Protein 4LHL (pdb70)

B-factor: mean 15.85, std 9.3, range [2.48, 113.32]

Radius of gyration: 18.86 Å; Cα contacts (8 Å, |Δi|>4): 663; chains: 1; bounding box: 42×45×55 Å

Structure (mmCIF, N/CA/C/O backbone):
data_4LHL
#
_entry.id   4LHL
#
_cell.length_a   45.800
_cell.length_b   61.770
_cell.length_c   106.730
_cell.angle_alpha   90.00
_cell.angle_beta   90.00
_cell.angle_gamma   90.00
#
_symmetry.space_group_name_H-M   'P 21 21 21'
#
loop_
_entity.id
_entity.type
_entity.pdbx_description
1 polymer 'Flocculation protein FLO1'
2 non-polymer 'SODIUM ION'
3 water water
#
loop_
_atom_site.group_PDB
_atom_site.id
_atom_site.type_symbol
_atom_site.label_atom_id
_atom_site.label_alt_id
_atom_site.label_comp_id
_atom_site.label_asym_id
_atom_site.label_entity_id
_atom_site.label_seq_id
_atom_site.pdbx_PDB_ins_code
_atom_site.Cartn_x
_atom_site.Cartn_y
_atom_site.Cartn_z
_atom_site.occupancy
_atom_site.B_iso_or_equiv
_atom_site.auth_seq_id
_atom_site.auth_comp_id
_atom_site.auth_asym_id
_atom_site.auth_atom_id
_atom_site.pdbx_PDB_model_num
ATOM 1 N N . ALA A 1 3 ? 12.058 14.085 35.087 1.00 25.83 25 ALA A N 1
ATOM 2 C CA . ALA A 1 3 ? 12.093 15.526 35.566 1.00 18.51 25 ALA A CA 1
ATOM 3 C C . ALA A 1 3 ? 12.819 16.405 34.573 1.00 18.80 25 ALA A C 1
ATOM 4 O O . ALA A 1 3 ? 13.793 15.981 33.914 1.00 18.71 25 ALA A O 1
ATOM 6 N N . THR A 1 4 ? 12.361 17.641 34.492 1.00 12.73 26 THR A N 1
ATOM 7 C CA . THR A 1 4 ? 13.093 18.642 33.713 1.00 10.21 26 THR A CA 1
ATOM 8 C C . THR A 1 4 ? 14.292 19.137 34.528 1.00 10.04 26 THR A C 1
ATOM 9 O O . THR A 1 4 ? 14.132 19.506 35.675 1.00 10.85 26 THR A O 1
ATOM 13 N N . GLU A 1 5 ? 15.460 19.186 33.888 1.00 10.18 27 GLU A N 1
ATOM 14 C CA . GLU A 1 5 ? 16.675 19.672 34.532 1.00 9.97 27 GLU A CA 1
ATOM 15 C C . GLU A 1 5 ? 16.576 21.185 34.736 1.00 9.20 27 GLU A C 1
ATOM 16 O O . GLU A 1 5 ? 16.318 21.929 33.786 1.00 9.44 27 GLU A O 1
ATOM 22 N N . ALA A 1 6 ? 16.950 21.657 35.895 1.00 7.94 28 ALA A N 1
ATOM 23 C CA . ALA A 1 6 ? 17.070 23.050 36.239 1.00 7.99 28 ALA A CA 1
ATOM 24 C C . ALA A 1 6 ? 18.478 23.357 36.812 1.00 9.11 28 ALA A C 1
ATOM 25 O O . ALA A 1 6 ? 19.355 22.501 36.799 1.00 10.56 28 ALA A O 1
ATOM 27 N N . CYS A 1 7 ? 18.642 24.597 37.205 1.00 10.94 29 CYS A N 1
ATOM 28 C CA . CYS A 1 7 ? 19.944 25.102 37.610 1.00 11.49 29 CYS A CA 1
ATOM 29 C C . CYS A 1 7 ? 19.848 26.091 38.755 1.00 10.46 29 CYS A C 1
ATOM 30 O O . CYS A 1 7 ? 18.797 26.670 39.025 1.00 10.32 29 CYS A O 1
ATOM 33 N N . LEU A 1 8 ? 20.991 26.292 39.425 1.00 10.24 30 LEU A N 1
ATOM 34 C CA . LEU A 1 8 ? 21.144 27.308 40.490 1.00 10.76 30 LEU A CA 1
ATOM 35 C C . LEU A 1 8 ? 22.406 28.108 40.219 1.00 11.66 30 LEU A C 1
ATOM 36 O O . LEU A 1 8 ? 23.417 27.954 40.924 1.00 12.83 30 LEU A O 1
ATOM 41 N N . PRO A 1 9 ? 22.357 29.077 39.292 1.00 11.87 31 PRO A N 1
ATOM 42 C CA . PRO A 1 9 ? 23.544 29.887 38.963 1.00 11.11 31 PRO A CA 1
ATOM 43 C C . PRO A 1 9 ? 23.820 30.820 40.128 1.00 13.00 31 PRO A C 1
ATOM 44 O O . PRO A 1 9 ? 22.871 31.404 40.707 1.00 15.12 31 PRO A O 1
ATOM 48 N N . ALA A 1 10 ? 25.096 30.901 40.501 1.00 12.30 32 ALA A N 1
ATOM 49 C CA . ALA A 1 10 ? 25.549 31.639 41.657 1.00 14.79 32 ALA A CA 1
ATOM 50 C C . ALA A 1 10 ? 25.978 33.044 41.348 1.00 15.26 32 ALA A C 1
ATOM 51 O O . ALA A 1 10 ? 26.267 33.789 42.281 1.00 19.22 32 ALA A O 1
ATOM 53 N N . GLY A 1 11 ? 26.005 33.410 40.066 1.00 15.23 33 GLY A N 1
ATOM 54 C CA . GLY A 1 11 ? 26.578 34.690 39.636 1.00 17.56 33 GLY A CA 1
ATOM 55 C C . GLY A 1 11 ? 25.472 35.767 39.666 1.00 16.00 33 GLY A C 1
ATOM 56 O O . GLY A 1 11 ? 24.400 35.582 40.244 1.00 18.20 33 GLY A O 1
ATOM 57 N N . GLN A 1 12 ? 25.792 36.983 39.170 1.00 19.61 34 GLN A N 1
ATOM 58 C CA . GLN A 1 12 ? 24.843 38.134 39.205 1.00 21.26 34 GLN A CA 1
ATOM 59 C C . GLN A 1 12 ? 23.728 37.919 38.223 1.00 17.28 34 GLN A C 1
ATOM 60 O O . GLN A 1 12 ? 23.962 37.700 37.022 1.00 20.68 34 GLN A O 1
ATOM 66 N N . ARG A 1 13 ? 22.511 37.953 38.750 1.00 15.75 35 ARG A N 1
ATOM 67 C CA . ARG A 1 13 ? 21.279 37.777 37.972 1.00 15.42 35 ARG A CA 1
ATOM 68 C C . ARG A 1 13 ? 20.980 39.136 37.272 1.00 16.97 35 ARG A C 1
ATOM 69 O O . ARG A 1 13 ? 21.198 40.172 37.836 1.00 19.52 35 ARG A O 1
ATOM 77 N N . LYS A 1 14 ? 20.536 39.060 36.010 1.00 16.02 36 LYS A N 1
ATOM 78 C CA . LYS A 1 14 ? 20.095 40.171 35.218 1.00 14.73 36 LYS A CA 1
ATOM 79 C C . LYS A 1 14 ? 18.626 39.896 34.797 1.00 12.43 36 LYS A C 1
ATOM 80 O O . LYS A 1 14 ? 18.313 38.806 34.389 1.00 16.00 36 LYS A O 1
ATOM 86 N N . SER A 1 15 ? 17.796 40.938 34.796 1.00 13.15 37 SER A N 1
ATOM 87 C CA . SER A 1 15 ? 16.443 40.806 34.405 1.00 13.11 37 SER A CA 1
ATOM 88 C C . SER A 1 15 ? 16.359 40.642 32.857 1.00 11.86 37 SER A C 1
ATOM 89 O O . SER A 1 15 ? 16.992 41.402 32.114 1.00 15.91 37 SER A O 1
ATOM 92 N N . GLY A 1 16 ? 15.528 39.717 32.373 1.00 11.38 38 GLY A N 1
ATOM 93 C CA . GLY A 1 16 ? 15.258 39.628 30.973 1.00 10.33 38 GLY A CA 1
ATOM 94 C C . GLY A 1 16 ? 16.089 38.528 30.247 1.00 11.64 38 GLY A C 1
ATOM 95 O O . GLY A 1 16 ? 17.022 37.949 30.798 1.00 12.10 38 GLY A O 1
ATOM 96 N N . MET A 1 17 ? 15.764 38.339 28.961 1.00 10.20 39 MET A N 1
ATOM 97 C CA . MET A 1 17 ? 16.305 37.386 28.060 1.00 9.54 39 MET A CA 1
ATOM 98 C C . MET A 1 17 ? 17.302 38.092 27.130 1.00 9.86 39 MET A C 1
ATOM 99 O O . MET A 1 17 ? 17.177 39.260 26.765 1.00 11.27 39 MET A O 1
ATOM 104 N N . ASN A 1 18 ? 18.270 37.301 26.683 1.00 9.04 40 ASN A N 1
ATOM 105 C CA . ASN A 1 18 ? 19.121 37.679 25.584 1.00 10.01 40 ASN A CA 1
ATOM 106 C C . ASN A 1 18 ? 18.481 37.256 24.271 1.00 8.53 40 ASN A C 1
ATOM 107 O O . ASN A 1 18 ? 17.946 36.197 24.143 1.00 8.49 40 ASN A O 1
ATOM 112 N N . ILE A 1 19 ? 18.578 38.159 23.274 1.00 9.10 41 ILE A N 1
ATOM 113 C CA . ILE A 1 19 ? 18.120 37.949 21.895 1.00 8.70 41 ILE A CA 1
ATOM 114 C C . ILE A 1 19 ? 19.299 37.964 20.942 1.00 8.50 41 ILE A C 1
ATOM 115 O O . ILE A 1 19 ? 19.924 38.997 20.794 1.00 12.38 41 ILE A O 1
ATOM 120 N N . ASN A 1 20 ? 19.568 36.853 20.272 1.00 8.63 42 ASN A N 1
ATOM 121 C CA . ASN A 1 20 ? 20.588 36.811 19.186 1.00 10.35 42 ASN A CA 1
ATOM 122 C C . ASN A 1 20 ? 19.800 36.729 17.895 1.00 8.42 42 ASN A C 1
ATOM 123 O O . ASN A 1 20 ? 18.800 36.008 17.797 1.00 10.99 42 ASN A O 1
ATOM 128 N N . PHE A 1 21 ? 20.280 37.486 16.912 1.00 9.32 43 PHE A N 1
ATOM 129 C CA . PHE A 1 21 ? 19.641 37.544 15.578 1.00 9.12 43 PHE A CA 1
ATOM 130 C C . PHE A 1 21 ? 20.563 36.951 14.536 1.00 8.59 43 PHE A C 1
ATOM 131 O O . PHE A 1 21 ? 21.808 37.227 14.558 1.00 10.80 43 PHE A O 1
ATOM 139 N N . TYR A 1 22 ? 20.008 36.170 13.609 1.00 8.47 44 TYR A N 1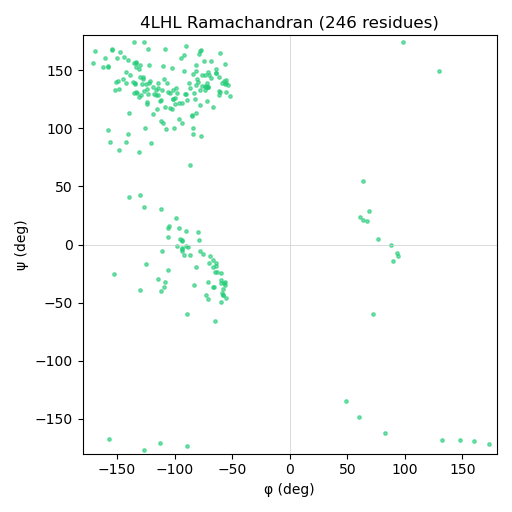
ATOM 140 C CA . TYR A 1 22 ? 20.779 35.512 12.568 1.00 9.33 44 TYR A CA 1
ATOM 141 C C . TYR A 1 22 ? 20.088 35.695 11.203 1.00 8.36 44 TYR A C 1
ATOM 142 O O . TYR A 1 22 ? 18.860 35.843 11.089 1.00 9.92 44 TYR A O 1
ATOM 151 N N . GLN A 1 23 ? 20.896 35.665 10.160 1.00 9.68 45 GLN A N 1
ATOM 152 C CA . GLN A 1 23 ? 20.434 35.802 8.796 1.00 9.22 45 GLN A CA 1
ATOM 153 C C . GLN A 1 23 ? 19.435 34.726 8.420 1.00 8.90 45 GLN A C 1
ATOM 154 O O . GLN A 1 23 ? 19.592 33.547 8.791 1.00 11.69 45 GLN A O 1
ATOM 160 N N . TYR A 1 24 ? 18.383 35.152 7.687 1.00 9.82 46 TYR A N 1
ATOM 161 C CA . TYR A 1 24 ? 17.421 34.259 7.113 1.00 10.55 46 TYR A CA 1
ATOM 162 C C . TYR A 1 24 ? 16.936 34.908 5.800 1.00 9.30 46 TYR A C 1
ATOM 163 O O . TYR A 1 24 ? 16.666 36.080 5.774 1.00 10.27 46 TYR A O 1
ATOM 172 N N . SER A 1 25 ? 16.889 34.081 4.736 1.00 9.87 47 SER A N 1
ATOM 173 C CA . SER A 1 25 ? 16.664 34.645 3.423 1.00 8.86 47 SER A CA 1
ATOM 174 C C . SER A 1 25 ? 15.162 34.912 3.187 1.00 7.23 47 SER A C 1
ATOM 175 O O . SER A 1 25 ? 14.285 34.133 3.476 1.00 9.80 47 SER A O 1
ATOM 178 N N . LEU A 1 26 ? 14.930 36.099 2.592 1.00 8.38 48 LEU A N 1
ATOM 179 C CA . LEU A 1 26 ? 13.574 36.490 2.209 1.00 7.72 48 LEU A CA 1
ATOM 180 C C . LEU A 1 26 ? 12.985 35.429 1.330 1.00 9.11 48 LEU A C 1
ATOM 181 O O . LEU A 1 26 ? 13.549 35.013 0.321 1.00 10.69 48 LEU A O 1
ATOM 186 N N . LYS A 1 27 ? 11.775 35.029 1.664 1.00 9.35 49 LYS A N 1
ATOM 187 C CA . LYS A 1 27 ? 10.915 34.124 0.921 1.00 11.85 49 LYS A CA 1
ATOM 188 C C . LYS A 1 27 ? 11.468 32.692 0.870 1.00 12.31 49 LYS A C 1
ATOM 189 O O . LYS A 1 27 ? 11.076 31.870 0.013 1.00 14.63 49 LYS A O 1
ATOM 195 N N . ASP A 1 28 ? 12.380 32.360 1.806 1.00 11.05 50 ASP A N 1
ATOM 196 C CA . ASP A 1 28 ? 12.790 30.963 2.002 1.00 11.84 50 ASP A CA 1
ATOM 197 C C . ASP A 1 28 ? 11.807 30.229 2.919 1.00 11.79 50 ASP A C 1
ATOM 198 O O . ASP A 1 28 ? 11.764 30.448 4.109 1.00 13.24 50 ASP A O 1
ATOM 203 N N . SER A 1 29 ? 10.917 29.463 2.306 1.00 16.79 51 SER A N 1
ATOM 204 C CA . SER A 1 29 ? 9.881 28.798 3.041 1.00 19.07 51 SER A CA 1
ATOM 205 C C . SER A 1 29 ? 10.267 27.354 3.406 1.00 17.67 51 SER A C 1
ATOM 206 O O . SER A 1 29 ? 9.438 26.628 4.037 1.00 22.88 51 SER A O 1
ATOM 209 N N . SER A 1 30 ? 11.509 26.928 3.093 1.00 16.26 52 SER A N 1
ATOM 210 C CA . SER A 1 30 ? 11.868 25.560 3.404 1.00 18.55 52 SER A CA 1
ATOM 211 C C . SER A 1 30 ? 12.877 25.428 4.544 1.00 16.22 52 SER A C 1
ATOM 212 O O . SER A 1 30 ? 12.781 24.508 5.328 1.00 17.38 52 SER A O 1
ATOM 215 N N . THR A 1 31 ? 13.847 26.322 4.680 1.00 13.28 53 THR A N 1
ATOM 216 C CA . THR A 1 31 ? 14.892 26.154 5.680 1.00 14.57 53 THR A CA 1
ATOM 217 C C . THR A 1 31 ? 14.344 26.032 7.120 1.00 14.05 53 THR A C 1
ATOM 218 O O . THR A 1 31 ? 14.803 25.095 7.888 1.00 14.68 53 THR A O 1
ATOM 222 N N . TYR A 1 32 ? 13.388 26.875 7.446 1.00 12.58 54 TYR A N 1
ATOM 223 C CA . TYR A 1 32 ? 12.800 26.818 8.747 1.00 11.56 54 TYR A CA 1
ATOM 224 C C . TYR A 1 32 ? 11.750 25.752 9.020 1.00 12.80 54 TYR A C 1
ATOM 225 O O . TYR A 1 32 ? 11.149 25.718 10.062 1.00 13.90 54 TYR A O 1
ATOM 234 N N . SER A 1 33 ? 11.628 24.825 8.098 1.00 14.22 55 SER A N 1
ATOM 235 C CA . SER A 1 33 ? 10.725 23.692 8.230 1.00 14.81 55 SER A CA 1
ATOM 236 C C . SER A 1 33 ? 11.416 22.465 8.823 1.00 13.31 55 SER A C 1
ATOM 237 O O . SER A 1 33 ? 10.790 21.448 8.913 1.00 18.14 55 SER A O 1
ATOM 240 N N . ASN A 1 34 ? 12.715 22.577 9.078 1.00 16.05 56 ASN A N 1
ATOM 241 C CA . ASN A 1 34 ? 13.545 21.495 9.555 1.00 18.80 56 ASN A CA 1
ATOM 242 C C . ASN A 1 34 ? 13.864 21.641 11.053 1.00 17.91 56 ASN A C 1
ATOM 243 O O . ASN A 1 34 ? 14.332 22.686 11.496 1.00 14.17 56 ASN A O 1
ATOM 248 N N . ALA A 1 35 ? 13.664 20.547 11.833 1.00 17.15 57 ALA A N 1
ATOM 249 C CA . ALA A 1 35 ? 13.964 20.568 13.264 1.00 16.59 57 ALA A CA 1
ATOM 250 C C . ALA A 1 35 ? 15.418 20.917 13.587 1.00 15.54 57 ALA A C 1
ATOM 251 O O . ALA A 1 35 ? 15.690 21.684 14.511 1.00 15.38 57 ALA A O 1
ATOM 253 N N . ALA A 1 36 ? 16.354 20.352 12.853 1.00 15.75 58 ALA A N 1
ATOM 254 C CA . ALA A 1 36 ? 17.772 20.680 13.093 1.00 15.52 58 ALA A CA 1
ATOM 255 C C . ALA A 1 36 ? 18.106 22.149 12.938 1.00 15.48 58 ALA A C 1
ATOM 256 O O . ALA A 1 36 ? 18.799 22.704 13.725 1.00 13.31 58 ALA A O 1
ATOM 258 N N . TYR A 1 37 ? 17.568 22.772 11.936 1.00 13.83 59 TYR A N 1
ATOM 259 C CA . TYR A 1 37 ? 17.744 24.192 11.730 1.00 12.60 59 TYR A CA 1
ATOM 260 C C . TYR A 1 37 ? 17.218 24.967 12.894 1.00 11.31 59 TYR A C 1
ATOM 261 O O . TYR A 1 37 ? 17.863 25.907 13.390 1.00 12.00 59 TYR A O 1
ATOM 270 N N . MET A 1 38 ? 15.982 24.650 13.308 1.00 12.50 60 MET A N 1
ATOM 271 C CA . MET A 1 38 ? 15.373 25.426 14.385 1.00 11.18 60 MET A CA 1
ATOM 272 C C . MET A 1 38 ? 15.980 25.206 15.785 1.00 12.13 60 MET A C 1
ATOM 273 O O . MET A 1 38 ? 16.015 26.135 16.626 1.00 14.69 60 MET A O 1
ATOM 278 N N . ALA A 1 39 ? 16.454 23.989 16.035 1.00 12.85 61 ALA A N 1
ATOM 279 C CA . ALA A 1 39 ? 17.109 23.681 17.298 1.00 12.34 61 ALA A CA 1
ATOM 280 C C . ALA A 1 39 ? 18.513 24.330 17.381 1.00 12.58 61 ALA A C 1
ATOM 281 O O . ALA A 1 39 ? 18.877 24.894 18.417 1.00 15.41 61 ALA A O 1
ATOM 283 N N . TYR A 1 40 ? 19.290 24.266 16.302 1.00 12.33 62 TYR A N 1
ATOM 284 C CA . TYR A 1 40 ? 20.663 24.734 16.315 1.00 12.69 62 TYR A CA 1
ATOM 285 C C . TYR A 1 40 ? 21.289 25.238 14.990 1.00 13.52 62 TYR A C 1
ATOM 286 O O . TYR A 1 40 ? 22.192 25.964 15.039 1.00 15.38 62 TYR A O 1
ATOM 295 N N . GLY A 1 41 ? 20.796 24.784 13.866 1.00 13.10 63 GLY A N 1
ATOM 296 C CA . GLY A 1 41 ? 21.403 25.146 12.585 1.00 13.09 63 GLY A CA 1
ATOM 297 C C . GLY A 1 41 ? 21.338 26.620 12.297 1.00 12.85 63 GLY A C 1
ATOM 298 O O . GLY A 1 41 ? 22.120 27.129 11.560 1.00 14.79 63 GLY A O 1
ATOM 299 N N . TYR A 1 42 ? 20.391 27.298 12.914 1.00 13.17 64 TYR A N 1
ATOM 300 C CA . TYR A 1 42 ? 20.267 28.726 12.664 1.00 12.38 64 TYR A CA 1
ATOM 301 C C . TYR A 1 42 ? 21.591 29.477 12.964 1.00 12.90 64 TYR A C 1
ATOM 302 O O . TYR A 1 42 ? 21.882 30.525 12.366 1.00 12.22 64 TYR A O 1
ATOM 311 N N . ALA A 1 43 ? 22.351 28.989 13.937 1.00 12.00 65 ALA A N 1
ATOM 312 C CA . ALA A 1 43 ? 23.557 29.639 14.392 1.00 14.03 65 ALA A CA 1
ATOM 313 C C . ALA A 1 43 ? 24.745 29.426 13.465 1.00 14.31 65 ALA A C 1
ATOM 314 O O . ALA A 1 43 ? 25.799 29.989 13.705 1.00 20.23 65 ALA A O 1
ATOM 316 N N . SER A 1 44 ? 24.582 28.596 12.430 1.00 14.75 66 SER A N 1
ATOM 317 C CA . SER A 1 44 ? 25.649 28.380 11.426 1.00 18.30 66 SER A CA 1
ATOM 318 C C . SER A 1 44 ? 25.551 29.460 10.293 1.00 21.39 66 SER A C 1
ATOM 319 O O . SER A 1 44 ? 26.381 29.516 9.438 1.00 23.00 66 SER A O 1
ATOM 322 N N . LYS A 1 45 ? 24.465 30.259 10.294 1.00 16.24 67 LYS A N 1
ATOM 323 C CA . LYS A 1 45 ? 24.302 31.371 9.387 1.00 15.40 67 LYS A CA 1
ATOM 324 C C . LYS A 1 45 ? 24.905 32.589 10.071 1.00 15.20 67 LYS A C 1
ATOM 325 O O . LYS A 1 45 ? 25.225 32.559 11.263 1.00 18.32 67 LYS A O 1
ATOM 331 N N . THR A 1 46 ? 25.020 33.669 9.312 1.00 14.35 68 THR A N 1
ATOM 332 C CA . THR A 1 46 ? 25.621 34.881 9.788 1.00 13.42 68 THR A CA 1
ATOM 333 C C . THR A 1 46 ? 24.867 35.458 10.963 1.00 12.98 68 THR A C 1
ATOM 334 O O . THR A 1 46 ? 23.665 35.617 10.898 1.00 14.43 68 THR A O 1
ATOM 338 N N . LYS A 1 47 ? 25.585 35.740 12.024 1.00 13.69 69 LYS A N 1
ATOM 339 C CA . LYS A 1 47 ? 25.060 36.432 13.204 1.00 12.55 69 LYS A CA 1
ATOM 340 C C . LYS A 1 47 ? 24.955 37.918 12.924 1.00 14.71 69 LYS A C 1
ATOM 341 O O . LYS A 1 47 ? 25.924 38.552 12.501 1.00 17.85 69 LYS A O 1
ATOM 347 N N . LEU A 1 48 ? 23.736 38.426 13.020 1.00 12.95 70 LEU A N 1
ATOM 348 C CA . LEU A 1 48 ? 23.463 39.819 12.731 1.00 11.10 70 LEU A CA 1
ATOM 349 C C . LEU A 1 48 ? 23.756 40.720 13.918 1.00 12.26 70 LEU A C 1
ATOM 350 O O . LEU A 1 48 ? 24.194 41.862 13.740 1.00 15.32 70 LEU A O 1
ATOM 355 N N . GLY A 1 49 ? 23.500 40.211 15.127 1.00 12.58 71 GLY A N 1
ATOM 356 C CA . GLY A 1 49 ? 23.690 41.055 16.298 1.00 12.15 71 GLY A CA 1
AT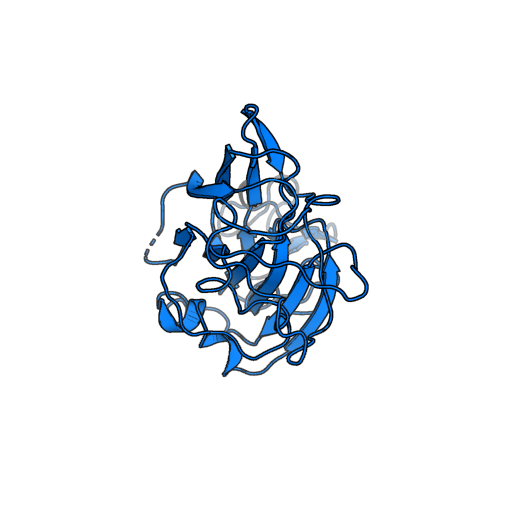OM 357 C C . GLY A 1 49 ? 22.905 40.495 17.489 1.00 11.82 71 GLY A C 1
ATOM 358 O O . GLY A 1 49 ? 22.434 39.365 17.431 1.00 11.15 71 GLY A O 1
ATOM 359 N N . SER A 1 50 ? 22.810 41.301 18.556 1.00 11.03 72 SER A N 1
ATOM 360 C CA . SER A 1 50 ? 22.146 40.858 19.789 1.00 10.57 72 SER A CA 1
ATOM 361 C C . SER A 1 50 ? 21.772 42.024 20.662 1.00 11.65 72 SER A C 1
ATOM 362 O O . SER A 1 50 ? 22.376 43.085 20.604 1.00 14.51 72 SER A O 1
ATOM 365 N N . VAL A 1 51 ? 20.714 41.795 21.462 1.00 10.51 73 VAL A N 1
ATOM 366 C CA . VAL A 1 51 ? 20.316 42.662 22.523 1.00 12.14 73 VAL A CA 1
ATOM 36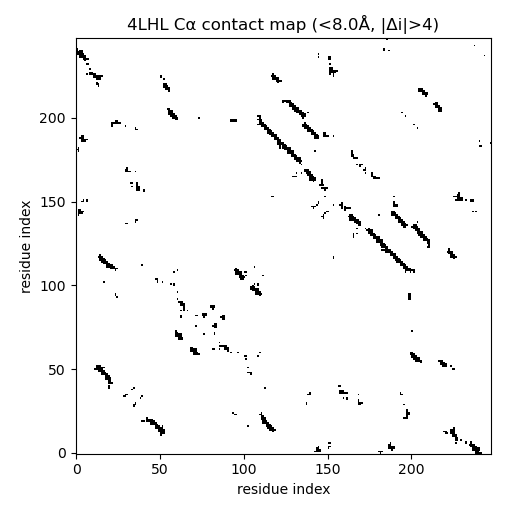7 C C . VAL A 1 51 ? 20.027 41.823 23.766 1.00 12.21 73 VAL A C 1
ATOM 368 O O . VAL A 1 51 ? 19.690 40.704 23.656 1.00 15.79 73 VAL A O 1
ATOM 372 N N . GLY A 1 52 ? 20.110 42.460 24.925 1.00 11.01 74 GLY A N 1
ATOM 373 C CA . GLY A 1 52 ? 19.879 41.750 26.154 1.00 11.35 74 GLY A CA 1
ATOM 374 C C . GLY A 1 52 ? 18.821 42.456 26.995 1.00 11.59 74 GLY A C 1
ATOM 375 O O . GLY A 1 52 ? 18.320 43.525 26.677 1.00 12.42 74 GLY A O 1
ATOM 376 N N . GLY A 1 53 ? 18.490 41.790 28.080 1.00 11.62 75 GLY A N 1
ATOM 377 C CA . GLY A 1 53 ? 17.573 42.366 29.066 1.00 11.35 75 GLY A CA 1
ATOM 378 C C . GLY A 1 53 ? 16.127 42.532 28.680 1.00 11.55 75 GLY A C 1
ATOM 379 O O . GLY A 1 53 ? 15.442 43.413 29.203 1.00 15.71 75 GLY A O 1
ATOM 380 N N . GLN A 1 54 ? 15.666 41.660 27.799 1.00 10.03 76 GLN A N 1
ATOM 381 C CA . GLN A 1 54 ? 14.347 41.810 27.237 1.00 10.27 76 GLN A CA 1
ATOM 382 C C . GLN A 1 54 ? 13.340 41.006 28.056 1.00 11.71 76 GLN A C 1
ATOM 383 O O . GLN A 1 54 ? 13.447 39.764 28.186 1.00 11.45 76 GLN A O 1
ATOM 389 N N . THR A 1 55 ? 12.336 41.710 28.575 1.00 12.05 77 THR A N 1
ATOM 390 C CA . THR A 1 55 ? 11.264 41.004 29.339 1.00 13.82 77 THR A CA 1
ATOM 391 C C . THR A 1 55 ? 9.920 40.856 28.589 1.00 14.26 77 THR A C 1
ATOM 392 O O . THR A 1 55 ? 9.101 39.992 28.954 1.00 18.08 77 THR A O 1
ATOM 396 N N . ASP A 1 56 ? 9.694 41.718 27.588 1.00 12.42 78 ASP A N 1
ATOM 397 C CA . ASP A 1 56 ? 8.486 41.630 26.748 1.00 12.89 78 ASP A CA 1
ATOM 398 C C . ASP A 1 56 ? 8.910 40.847 25.517 1.00 14.13 78 ASP A C 1
ATOM 399 O O . ASP A 1 56 ? 9.719 41.316 24.720 1.00 18.09 78 ASP A O 1
ATOM 404 N N . ILE A 1 57 ? 8.451 39.623 25.416 1.00 11.06 79 ILE A N 1
ATOM 405 C CA . ILE A 1 57 ? 8.938 38.694 24.454 1.00 11.47 79 ILE A CA 1
ATOM 406 C C . ILE A 1 57 ? 8.026 38.282 23.337 1.00 10.68 79 ILE A C 1
ATOM 407 O O . ILE A 1 57 ? 8.413 37.512 22.454 1.00 13.58 79 ILE A O 1
ATOM 412 N N . SER A 1 58 ? 6.780 38.720 23.360 1.00 10.60 80 SER A N 1
ATOM 413 C CA . SER A 1 58 ? 5.895 38.428 22.238 1.00 10.47 80 SER A CA 1
ATOM 414 C C . SER A 1 58 ? 6.289 39.207 21.017 1.00 12.29 80 SER A C 1
ATOM 415 O O . SER A 1 58 ? 6.737 40.308 21.109 1.00 15.42 80 SER A O 1
ATOM 418 N N . ILE A 1 59 ? 6.044 38.622 19.857 1.00 10.73 81 ILE A N 1
ATOM 419 C CA . ILE A 1 59 ? 6.323 39.279 18.544 1.00 10.38 81 ILE A CA 1
ATOM 420 C C . ILE A 1 59 ? 4.991 39.598 17.858 1.00 9.97 81 ILE A C 1
ATOM 421 O O . ILE A 1 59 ? 4.108 38.731 17.725 1.00 10.21 81 ILE A O 1
ATOM 426 N N . ASP A 1 60 ? 4.922 40.831 17.379 1.00 10.20 82 ASP A N 1
ATOM 427 C CA . ASP A 1 60 ? 3.756 41.267 16.567 1.00 9.70 82 ASP A CA 1
ATOM 428 C C . ASP A 1 60 ? 4.273 42.316 15.549 1.00 10.83 82 ASP A C 1
ATOM 429 O O . ASP A 1 60 ? 4.174 43.527 15.759 1.00 14.10 82 ASP A O 1
ATOM 434 N N . TYR A 1 61 ? 4.844 41.796 14.486 1.00 9.35 83 TYR A N 1
ATOM 435 C CA . TYR A 1 61 ? 5.462 42.618 13.457 1.00 8.56 83 TYR A CA 1
ATOM 436 C C . TYR A 1 61 ? 4.508 42.767 12.283 1.00 7.63 83 TYR A C 1
ATOM 437 O O . TYR A 1 61 ? 4.095 41.785 11.658 1.00 8.70 83 TYR A O 1
ATOM 446 N N . ASN A 1 62 ? 4.197 44.025 12.013 1.00 8.74 84 ASN A N 1
ATOM 447 C CA . ASN A 1 62 ? 3.298 44.398 10.900 1.00 7.79 84 ASN A CA 1
ATOM 448 C C . ASN A 1 62 ? 4.081 45.216 9.885 1.00 8.70 84 ASN A C 1
ATOM 449 O O . ASN A 1 62 ? 4.703 46.208 10.233 1.00 9.55 84 ASN A O 1
ATOM 454 N N . ILE A 1 63 ? 4.023 44.817 8.606 1.00 8.56 85 ILE A N 1
ATOM 455 C CA . ILE A 1 63 ? 4.674 45.517 7.579 1.00 7.10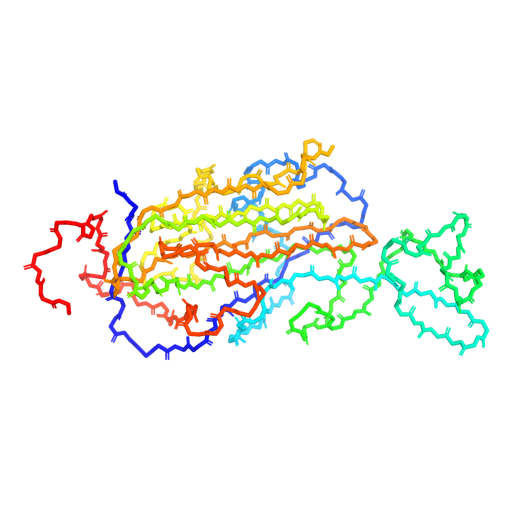 85 ILE A CA 1
ATOM 456 C C . ILE A 1 63 ? 4.066 46.883 7.288 1.00 7.29 85 ILE A C 1
ATOM 457 O O . ILE A 1 63 ? 2.878 47.121 7.630 1.00 8.08 85 ILE A O 1
ATOM 462 N N . PRO A 1 64 ? 4.818 47.805 6.693 1.00 7.16 86 PRO A N 1
ATOM 463 C CA . PRO A 1 64 ? 4.269 49.114 6.316 1.00 8.20 86 PRO A CA 1
ATOM 464 C C . PRO A 1 64 ? 3.188 49.009 5.261 1.00 6.79 86 PRO A C 1
ATOM 465 O O . PRO A 1 64 ? 3.254 48.144 4.379 1.00 7.53 86 PRO A O 1
ATOM 469 N N . CYS A 1 65 ? 2.278 49.981 5.319 1.00 9.25 87 CYS A N 1
ATOM 470 C CA . CYS A 1 65 ? 1.410 50.347 4.194 1.00 6.77 87 CYS A CA 1
ATOM 471 C C . CYS A 1 65 ? 1.725 51.787 3.839 1.00 8.53 87 CYS A C 1
ATOM 472 O O . CYS A 1 65 ? 1.540 52.726 4.649 1.00 9.60 87 CYS A O 1
ATOM 475 N N . VAL A 1 66 ? 2.318 51.998 2.645 1.00 8.63 88 VAL A N 1
ATOM 476 C CA . VAL A 1 66 ? 2.632 53.293 2.115 1.00 7.42 88 VAL A CA 1
ATOM 477 C C . VAL A 1 66 ? 1.399 53.845 1.397 1.00 7.58 88 VAL A C 1
ATOM 478 O O . VAL A 1 66 ? 0.930 53.265 0.393 1.00 9.91 88 VAL A O 1
ATOM 482 N N . SER A 1 67 ? 0.795 54.883 1.945 1.00 12.22 89 SER A N 1
ATOM 483 C CA . SER A 1 67 ? -0.370 55.570 1.359 1.00 24.81 89 SER A CA 1
ATOM 484 C C . SER A 1 67 ? -0.101 57.067 1.137 1.00 21.45 89 SER A C 1
ATOM 485 O O . SER A 1 67 ? 0.930 57.537 1.568 1.00 21.89 89 SER A O 1
ATOM 488 N N . SER A 1 68 ? -0.952 57.811 0.391 1.00 31.63 90 SER A N 1
ATOM 489 C CA . SER A 1 68 ? -0.635 59.260 0.250 1.00 32.71 90 SER A CA 1
ATOM 490 C C . SER A 1 68 ? -0.703 59.976 1.589 1.00 37.48 90 SER A C 1
ATOM 491 O O . SER A 1 68 ? -0.085 61.079 1.752 1.00 31.43 90 SER A O 1
ATOM 494 N N . SER A 1 69 ? -1.372 59.368 2.580 1.00 25.83 91 SER A N 1
ATOM 495 C CA . SER A 1 69 ? -1.417 60.069 3.843 1.00 23.01 91 SER A CA 1
ATOM 496 C C . SER A 1 69 ? -0.221 59.735 4.762 1.00 18.86 91 SER A C 1
ATOM 497 O O . SER A 1 69 ? -0.021 60.350 5.805 1.00 23.41 91 SER A O 1
ATOM 500 N N . GLY A 1 70 ? 0.638 58.851 4.298 1.00 15.25 92 GLY A N 1
ATOM 501 C CA . GLY A 1 70 ? 1.925 58.518 4.941 1.00 15.37 92 GLY A CA 1
ATOM 502 C C . GLY A 1 70 ? 2.112 57.029 5.055 1.00 12.91 92 GLY A C 1
ATOM 503 O O . GLY A 1 70 ? 1.348 56.244 4.510 1.00 16.39 92 GLY A O 1
ATOM 504 N N . THR A 1 71 ? 3.090 56.635 5.816 1.00 11.89 93 THR A N 1
ATOM 505 C CA . THR A 1 71 ? 3.460 55.224 5.978 1.00 11.07 93 THR A CA 1
ATOM 506 C C . THR A 1 71 ? 3.141 54.765 7.377 1.00 10.68 93 THR A C 1
ATOM 507 O O . THR A 1 71 ? 3.712 55.325 8.341 1.00 13.67 93 THR A O 1
ATOM 511 N N . PHE A 1 72 ? 2.360 53.725 7.509 1.00 9.58 94 PHE A N 1
ATOM 512 C CA . PHE A 1 72 ? 1.878 53.192 8.794 1.00 8.77 94 PHE A CA 1
ATOM 513 C C . PHE A 1 72 ? 1.831 51.708 8.788 1.00 8.36 94 PHE A C 1
ATOM 514 O O . PHE A 1 72 ? 1.535 51.092 7.767 1.00 10.01 94 PHE A O 1
ATOM 522 N N . PRO A 1 73 ? 2.046 51.107 9.953 1.00 8.81 95 PRO A N 1
ATOM 523 C CA . PRO A 1 73 ? 2.092 49.650 9.986 1.00 9.08 95 PRO A CA 1
ATOM 524 C C . PRO A 1 73 ? 0.659 49.092 9.781 1.00 8.36 95 PRO A C 1
ATOM 525 O O . PRO A 1 73 ? -0.277 49.567 10.398 1.00 12.24 95 PRO A O 1
ATOM 529 N N . CYS A 1 74 ? 0.544 48.025 8.988 1.00 7.68 96 CYS A N 1
ATOM 530 C CA . CYS A 1 74 ? -0.767 47.465 8.716 1.00 7.42 96 CYS A CA 1
ATOM 531 C C . CYS A 1 74 ? -0.989 46.198 9.573 1.00 9.39 96 CYS A C 1
ATOM 532 O O . CYS A 1 74 ? -0.315 45.196 9.366 1.00 10.08 96 CYS A O 1
ATOM 535 N N . PRO A 1 75 ? -1.982 46.216 10.482 1.00 8.66 97 PRO A N 1
ATOM 536 C CA . PRO A 1 75 ? -2.292 44.988 11.199 1.00 9.82 97 PRO A CA 1
ATOM 537 C C . PRO A 1 75 ? -2.644 43.868 10.180 1.00 10.16 97 PRO A C 1
ATOM 538 O O . PRO A 1 75 ? -3.349 44.110 9.201 1.00 10.23 97 PRO A O 1
ATOM 542 N N . GLN A 1 76 ? -2.215 42.692 10.416 1.00 12.43 98 GLN A N 1
ATOM 543 C CA . GLN A 1 76 ? -2.342 41.644 9.452 1.00 13.03 98 GLN A CA 1
ATOM 544 C C . GLN A 1 76 ? -3.824 41.463 9.003 1.00 11.53 98 GLN A C 1
ATOM 545 O O . GLN A 1 76 ? -4.167 41.238 7.842 1.00 13.50 98 GLN A O 1
ATOM 551 N N . GLU A 1 77 ? -4.675 41.450 10.007 1.00 11.59 99 GLU A N 1
ATOM 552 C CA . GLU A 1 77 ? -6.116 41.241 9.788 1.00 11.43 99 GLU A CA 1
ATOM 553 C C . GLU A 1 77 ? -6.790 42.373 9.033 1.00 9.70 99 GLU A C 1
ATOM 554 O O . GLU A 1 77 ? -7.909 42.146 8.587 1.00 12.82 99 GLU A O 1
ATOM 560 N N . ASP A 1 78 ? -6.132 43.544 8.867 1.00 8.83 100 ASP A N 1
ATOM 561 C CA . ASP A 1 78 ? -6.675 44.682 8.146 1.00 8.98 100 ASP A CA 1
ATOM 562 C C . ASP A 1 78 ? -6.162 44.732 6.717 1.00 8.87 100 ASP A C 1
ATOM 563 O O . ASP A 1 78 ? -6.587 45.603 5.936 1.00 9.09 100 ASP A O 1
ATOM 568 N N . SER A 1 79 ? -5.296 43.784 6.344 1.00 8.82 101 SER A N 1
ATOM 569 C CA . SER A 1 79 ? -4.846 43.781 4.911 1.00 8.99 101 SER A CA 1
ATOM 570 C C . SER A 1 79 ? -6.030 43.179 4.095 1.00 8.35 101 SER A C 1
ATOM 571 O O . SER A 1 79 ? -6.739 42.285 4.558 1.00 10.72 101 SER A O 1
ATOM 574 N N . TYR A 1 80 ? -6.180 43.691 2.876 1.00 7.09 102 TYR A N 1
ATOM 575 C CA . TYR A 1 80 ? -7.193 43.173 1.974 1.00 7.80 102 TYR A CA 1
ATOM 576 C C . TYR A 1 80 ? -6.809 43.423 0.518 1.00 8.48 102 TYR A C 1
ATOM 577 O O . TYR A 1 80 ? -5.906 44.181 0.229 1.00 8.42 102 TYR A O 1
ATOM 586 N N . GLY A 1 81 ? -7.525 42.778 -0.399 1.00 10.25 103 GLY A N 1
ATOM 587 C CA . GLY A 1 81 ? -7.299 43.085 -1.817 1.00 9.91 103 GLY A CA 1
ATOM 588 C C . GLY A 1 81 ? -5.877 42.788 -2.219 1.00 9.45 103 GLY A C 1
ATOM 589 O O . GLY A 1 81 ? -5.222 41.871 -1.737 1.00 12.27 103 GLY A O 1
ATOM 590 N N . ASN A 1 82 ? -5.390 43.584 -3.173 1.00 10.31 104 ASN A N 1
ATOM 591 C CA . ASN A 1 82 ? -4.113 43.341 -3.839 1.00 12.34 104 ASN A CA 1
ATOM 592 C C . ASN A 1 82 ? -3.167 44.501 -3.916 1.00 10.53 104 ASN A C 1
ATOM 593 O O . ASN A 1 82 ? -2.542 44.718 -4.971 1.00 12.05 104 ASN A O 1
ATOM 598 N N . TRP A 1 83 ? -2.963 45.336 -2.863 1.00 9.08 105 TRP A N 1
ATOM 599 C CA . TRP A 1 83 ? -3.506 45.206 -1.498 1.00 7.58 105 TRP A CA 1
ATOM 600 C C . TRP A 1 83 ? -3.672 46.639 -0.904 1.00 7.34 105 TRP A C 1
ATOM 601 O O . TRP A 1 83 ? -3.134 47.602 -1.394 1.00 7.94 105 TRP A O 1
ATOM 612 N N . GLY A 1 84 ? -4.509 46.733 0.132 1.00 11.32 106 GLY A N 1
ATOM 613 C CA . GLY A 1 84 ? -4.786 47.853 0.928 1.00 7.87 106 GLY A CA 1
ATOM 614 C C . GLY A 1 84 ? -4.797 47.441 2.343 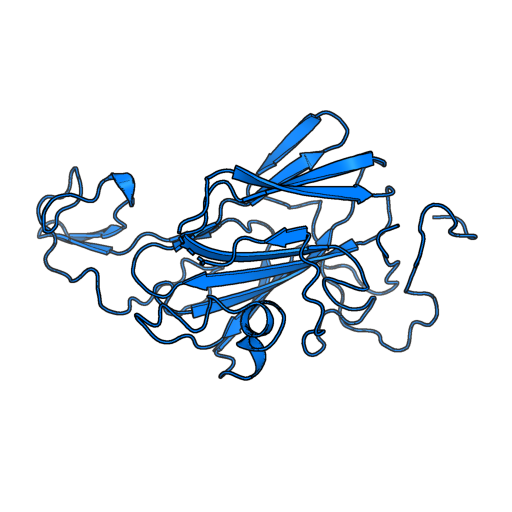1.00 6.54 106 GLY A C 1
ATOM 615 O O . GLY A 1 84 ? -4.746 46.274 2.694 1.00 6.65 106 GLY A O 1
ATOM 616 N N . CYS A 1 85 ? -4.927 48.419 3.208 1.00 7.21 107 CYS A N 1
ATOM 617 C CA . CYS A 1 85 ? -5.078 48.259 4.636 1.00 7.51 107 CYS A CA 1
ATOM 618 C C . CYS A 1 85 ? -6.302 49.074 5.098 1.00 6.56 107 CYS A C 1
ATOM 619 O O . CYS A 1 85 ? -6.409 50.269 4.754 1.00 7.42 107 CYS A O 1
ATOM 622 N N . LYS A 1 86 ? -7.191 48.427 5.840 1.00 6.78 108 LYS A N 1
ATOM 623 C CA . LYS A 1 86 ? -8.441 49.031 6.258 1.00 7.96 108 LYS A CA 1
ATOM 624 C C . LYS A 1 86 ? -8.151 50.395 6.937 1.00 7.77 108 LYS A C 1
ATOM 625 O O . LYS A 1 86 ? -7.313 50.502 7.857 1.00 9.38 108 LYS A O 1
ATOM 631 N N . GLY A 1 87 ? -8.815 51.459 6.478 1.00 8.81 109 GLY A N 1
ATOM 632 C CA . GLY A 1 87 ? -8.647 52.791 7.045 1.00 8.60 109 GLY A CA 1
ATOM 633 C C . GLY A 1 87 ? -7.499 53.564 6.404 1.00 8.51 109 GLY A C 1
ATOM 634 O O . GLY A 1 87 ? -7.255 54.721 6.793 1.00 9.78 109 GLY A O 1
ATOM 635 N N . MET A 1 88 ? -6.810 52.927 5.439 1.00 8.46 110 MET A N 1
ATOM 636 C CA . MET A 1 88 ? -5.663 53.563 4.793 1.00 9.31 110 MET A CA 1
ATOM 637 C C . MET A 1 88 ? -5.748 53.636 3.282 1.00 8.91 110 MET A C 1
ATOM 638 O O . MET A 1 88 ? -4.974 54.420 2.675 1.00 10.96 110 MET A O 1
ATOM 643 N N . GLY A 1 89 ? -6.637 52.847 2.671 1.00 8.56 111 GLY A N 1
ATOM 644 C CA . GLY A 1 89 ? -6.715 52.733 1.227 1.00 9.70 111 GLY A CA 1
ATOM 645 C C . GLY A 1 89 ? -5.693 51.754 0.668 1.00 8.01 111 GLY A C 1
ATOM 646 O O . GLY A 1 89 ? -5.164 50.918 1.357 1.00 8.12 111 GLY A O 1
ATOM 647 N N . ALA A 1 90 ? -5.440 51.859 -0.630 1.00 9.31 112 ALA A N 1
ATOM 648 C CA . ALA A 1 90 ? -4.463 51.001 -1.269 1.00 7.99 112 ALA A CA 1
ATOM 649 C C . ALA A 1 90 ? -3.024 51.364 -0.835 1.00 8.54 112 ALA A C 1
ATOM 650 O O . ALA A 1 90 ? -2.716 52.535 -0.641 1.00 11.74 112 ALA A O 1
ATOM 652 N N . CYS A 1 91 ? -2.213 50.309 -0.751 1.00 7.16 113 CYS A N 1
ATOM 653 C CA . CYS A 1 91 ? -0.833 50.451 -0.409 1.00 7.74 113 CYS A CA 1
ATOM 654 C C . CYS A 1 91 ? 0.063 50.430 -1.665 1.00 8.25 113 CYS A C 1
ATOM 655 O O . CYS A 1 91 ? -0.131 49.544 -2.510 1.00 11.34 113 CYS A O 1
ATOM 658 N N . SER A 1 92 ? 1.026 51.333 -1.760 1.00 7.49 114 SER A N 1
ATOM 659 C CA . SER A 1 92 ? 1.889 51.405 -2.931 1.00 7.23 114 SER A CA 1
ATOM 660 C C . SER A 1 92 ? 3.148 50.562 -2.857 1.00 8.71 114 SER A C 1
ATOM 661 O O . SER A 1 92 ? 3.855 50.463 -3.874 1.00 11.55 114 SER A O 1
ATOM 664 N N . ASN A 1 93 ? 3.352 49.891 -1.770 1.00 10.44 115 ASN A N 1
ATOM 665 C CA . ASN A 1 93 ? 4.542 49.119 -1.510 1.00 9.44 115 ASN A CA 1
ATOM 666 C C . ASN A 1 93 ? 4.240 47.646 -1.524 1.00 9.42 115 ASN A C 1
ATOM 667 O O . ASN A 1 93 ? 3.108 47.208 -1.287 1.00 10.35 115 ASN A O 1
ATOM 672 N N . SER A 1 94 ? 5.242 46.820 -1.840 1.00 9.63 116 SER A N 1
ATOM 673 C CA . SER A 1 94 ? 5.039 45.414 -1.920 1.00 8.80 116 SER A CA 1
ATOM 674 C C . SER A 1 94 ? 5.026 44.637 -0.628 1.00 8.48 116 SER A C 1
ATOM 675 O O . SER A 1 94 ? 5.863 44.832 0.229 1.00 9.58 116 SER A O 1
ATOM 678 N N . GLN A 1 95 ? 4.153 43.651 -0.563 1.00 8.95 117 GLN A N 1
ATOM 679 C CA . GLN A 1 95 ? 4.209 42.672 0.531 1.00 9.59 117 GLN A CA 1
ATOM 680 C C . GLN A 1 95 ? 5.426 41.778 0.539 1.00 11.30 117 GLN A C 1
ATOM 681 O O . GLN A 1 95 ? 5.696 41.086 1.534 1.00 13.34 117 GLN A O 1
ATOM 687 N N . GLY A 1 96 ? 6.082 41.675 -0.595 1.00 9.75 118 GLY A N 1
ATOM 688 C CA . GLY A 1 96 ? 7.073 40.679 -0.818 1.00 10.52 118 GLY A CA 1
ATOM 689 C C . GLY A 1 96 ? 8.536 41.092 -0.820 1.00 8.70 118 GLY A C 1
ATOM 690 O O . GLY A 1 96 ? 9.372 40.283 -1.277 1.00 15.22 118 GLY A O 1
ATOM 691 N N . ILE A 1 97 ? 8.839 42.313 -0.333 1.00 7.90 119 ILE A N 1
ATOM 692 C CA . ILE A 1 97 ? 10.221 42.722 -0.200 1.00 7.33 119 ILE A CA 1
ATOM 693 C C . ILE A 1 97 ? 10.599 42.761 1.290 1.00 8.04 119 ILE A C 1
ATOM 694 O O . ILE A 1 97 ? 9.726 42.709 2.187 1.00 8.11 119 ILE A O 1
ATOM 699 N N . ALA A 1 98 ? 11.895 42.887 1.564 1.00 7.39 120 ALA A N 1
ATOM 700 C CA . ALA A 1 98 ? 12.381 43.069 2.915 1.00 8.03 120 ALA A CA 1
ATOM 701 C C . ALA A 1 98 ? 12.064 44.495 3.402 1.00 6.49 120 ALA A C 1
ATOM 702 O O . ALA A 1 98 ? 12.071 45.445 2.610 1.00 7.35 120 ALA A O 1
ATOM 704 N N . TYR A 1 99 ? 11.791 44.604 4.702 1.00 7.36 121 TYR A N 1
ATOM 705 C CA . TYR A 1 99 ? 11.590 45.824 5.408 1.00 6.79 121 TYR A CA 1
ATOM 706 C C . TYR A 1 99 ? 12.511 45.873 6.651 1.00 6.05 121 TYR A C 1
ATOM 707 O O . TYR A 1 99 ? 12.648 44.876 7.338 1.00 8.31 121 TYR A O 1
ATOM 716 N N . TRP A 1 100 ? 12.983 47.108 6.917 1.00 6.76 122 TRP A N 1
ATOM 717 C CA . TRP A 1 100 ? 13.877 47.393 8.046 1.00 7.90 122 TRP A CA 1
ATOM 718 C C . TRP A 1 100 ? 13.120 48.122 9.166 1.00 8.73 122 TRP A C 1
ATOM 719 O O . TRP A 1 100 ? 12.415 49.140 8.884 1.00 9.23 122 TRP A O 1
ATOM 730 N N . SER A 1 101 ? 13.289 47.621 10.379 1.00 8.65 123 SER A N 1
ATOM 731 C CA . SER A 1 101 ? 12.570 48.181 11.529 1.00 8.28 123 SER A CA 1
ATOM 732 C C . SER A 1 101 ? 13.305 47.763 12.796 1.00 9.52 123 SER A C 1
ATOM 733 O O . SER A 1 101 ? 14.060 46.817 12.790 1.00 9.95 123 SER A O 1
ATOM 736 N N . THR A 1 102 ? 13.007 48.539 13.862 1.00 10.01 124 THR A N 1
ATOM 737 C CA . THR A 1 102 ? 13.412 48.149 15.208 1.00 9.48 124 THR A CA 1
ATOM 738 C C . THR A 1 102 ? 12.333 47.415 16.015 1.00 9.96 124 THR A C 1
ATOM 739 O O . THR A 1 102 ? 12.487 47.206 17.235 1.00 11.82 124 THR A O 1
ATOM 743 N N . ASP A 1 103 ? 11.281 46.949 15.345 1.00 9.64 125 ASP A N 1
ATOM 744 C CA . ASP A 1 103 ? 10.134 46.375 16.061 1.00 9.15 125 ASP A CA 1
ATOM 745 C C . ASP A 1 103 ? 10.554 45.161 16.906 1.00 10.28 125 ASP A C 1
ATOM 746 O O . ASP A 1 103 ? 9.925 44.871 17.969 1.00 12.33 125 ASP A O 1
ATOM 751 N N . LEU A 1 104 ? 11.540 44.379 16.444 1.00 8.85 126 LEU A N 1
ATOM 752 C CA . LEU A 1 104 ? 12.040 43.220 17.233 1.00 8.72 126 LEU A CA 1
ATOM 753 C C . LEU A 1 104 ? 13.090 43.722 18.256 1.00 8.55 126 LEU A C 1
ATOM 754 O O . LEU A 1 104 ? 14.275 43.800 17.943 1.00 10.59 126 LEU A O 1
ATOM 759 N N . PHE A 1 105 ? 12.614 43.977 19.467 1.00 9.56 127 PHE A N 1
ATOM 760 C CA . PHE A 1 105 ? 13.500 44.162 20.607 1.00 11.43 127 PHE A CA 1
ATOM 761 C C . PHE A 1 105 ? 14.426 45.376 20.497 1.00 10.72 127 PHE A C 1
ATOM 762 O O . PHE A 1 105 ? 15.403 45.444 21.183 1.00 13.49 127 PHE A O 1
ATOM 770 N N . GLY A 1 106 ? 14.075 46.342 19.660 1.00 11.69 128 GLY A N 1
ATOM 771 C CA . GLY A 1 106 ? 14.804 47.540 19.417 1.00 12.27 128 GLY A CA 1
ATOM 772 C C . GLY A 1 106 ? 16.020 47.393 18.536 1.00 11.61 128 GLY A C 1
ATOM 773 O O . GLY A 1 106 ? 16.758 48.345 18.400 1.00 14.82 128 GLY A O 1
ATOM 774 N N . PHE A 1 107 ? 16.234 46.203 17.994 1.00 10.86 129 PHE A N 1
ATOM 775 C CA . PHE A 1 107 ? 17.377 45.955 17.143 1.00 11.34 129 PHE A CA 1
ATOM 776 C C . PHE A 1 107 ? 16.991 46.247 15.704 1.00 9.50 129 PHE A C 1
ATOM 777 O O . PHE A 1 107 ? 15.994 45.728 15.226 1.00 10.17 129 PHE A O 1
ATOM 785 N N . TYR A 1 108 ? 17.773 47.043 14.993 1.00 9.66 130 TYR A N 1
ATOM 786 C CA . TYR A 1 108 ? 17.463 47.430 13.636 1.00 9.76 130 TYR A CA 1
ATOM 787 C C . TYR A 1 108 ? 17.892 46.295 12.703 1.00 9.91 130 TYR A C 1
ATOM 788 O O . TYR A 1 108 ? 19.087 46.019 12.516 1.00 11.20 130 TYR A O 1
ATOM 797 N N . THR A 1 109 ? 16.873 45.692 12.096 1.00 8.86 131 THR A N 1
ATOM 798 C CA . THR A 1 109 ? 17.097 44.513 11.246 1.00 7.14 131 THR A CA 1
ATOM 799 C C . THR A 1 109 ? 15.893 44.427 10.284 1.00 7.70 131 THR A C 1
ATOM 800 O O . THR A 1 109 ? 15.111 45.357 10.203 1.00 8.51 131 THR A O 1
ATOM 804 N N . THR A 1 110 ? 15.779 43.277 9.613 1.00 7.42 132 THR A N 1
ATOM 805 C CA . THR A 1 110 ? 14.646 43.003 8.739 1.00 7.46 132 THR A CA 1
ATOM 806 C C . THR A 1 110 ? 13.724 41.971 9.399 1.00 6.64 132 THR A C 1
ATOM 807 O O . THR A 1 110 ? 13.883 40.749 9.211 1.00 7.61 132 THR A O 1
ATOM 811 N N . PRO A 1 111 ? 12.620 42.464 10.031 1.00 7.19 133 PRO A N 1
ATOM 812 C CA . PRO A 1 111 ? 11.725 41.476 10.679 1.00 7.01 133 PRO A CA 1
ATOM 813 C C . PRO A 1 111 ? 10.965 40.613 9.684 1.00 7.39 133 PRO A C 1
ATOM 814 O O . PRO A 1 111 ? 10.354 39.636 10.066 1.00 8.18 133 PRO A O 1
ATOM 818 N N . THR A 1 112 ? 10.921 41.036 8.426 1.00 6.77 134 THR A N 1
ATOM 819 C CA . THR A 1 112 ? 10.347 40.197 7.374 1.00 6.86 134 THR A CA 1
ATOM 820 C C . THR A 1 112 ? 11.104 38.949 7.131 1.00 7.32 134 THR A C 1
ATOM 821 O O . THR A 1 112 ? 10.544 38.006 6.564 1.00 8.97 134 THR A O 1
ATOM 825 N N . ASN A 1 113 ? 12.417 38.898 7.483 1.00 6.55 135 ASN A N 1
ATOM 826 C CA . ASN A 1 113 ? 13.268 37.781 7.103 1.00 6.63 135 ASN A CA 1
ATOM 827 C C . ASN A 1 113 ? 14.427 37.743 8.063 1.00 7.68 135 ASN A C 1
ATOM 828 O O . ASN A 1 113 ? 15.419 38.451 7.876 1.00 7.44 135 ASN A O 1
ATOM 833 N N . VAL A 1 114 ? 14.319 36.882 9.060 1.00 7.31 136 VAL A N 1
ATOM 834 C CA . VAL A 1 114 ? 15.280 36.842 10.136 1.00 7.15 136 VAL A CA 1
ATOM 835 C C . VAL A 1 114 ? 14.989 35.602 10.983 1.00 7.81 136 VAL A C 1
ATOM 836 O O . VAL A 1 114 ? 13.852 35.092 11.000 1.00 9.06 136 VAL A O 1
ATOM 840 N N . THR A 1 115 ? 16.003 35.136 11.678 1.00 7.84 137 THR A N 1
ATOM 841 C CA . THR A 1 115 ? 15.790 34.194 12.739 1.00 9.17 137 THR A CA 1
ATOM 842 C C . THR A 1 115 ? 16.340 34.730 14.016 1.00 9.40 137 THR A C 1
ATOM 843 O O . THR A 1 115 ? 17.429 35.304 14.028 1.00 10.62 137 THR A O 1
ATOM 847 N N . LEU A 1 116 ? 15.618 34.542 15.104 1.00 7.90 138 LEU A N 1
ATOM 848 C CA . LEU A 1 116 ? 16.161 34.954 16.377 1.00 8.95 138 LEU A CA 1
ATOM 849 C C . LEU A 1 116 ? 16.074 33.879 17.443 1.00 7.68 138 LEU A C 1
ATOM 850 O O . LEU A 1 116 ? 15.224 32.968 17.355 1.00 8.71 138 LEU A O 1
ATOM 855 N N . GLU A 1 117 ? 16.976 33.969 18.417 1.00 7.74 139 GLU A N 1
ATOM 856 C CA . GLU A 1 117 ? 17.083 33.027 19.517 1.00 7.29 139 GLU A CA 1
ATOM 857 C C . GLU A 1 117 ? 16.969 33.864 20.767 1.00 8.62 139 GLU A C 1
ATOM 858 O O . GLU A 1 117 ? 17.809 34.720 21.075 1.00 8.75 139 GLU A O 1
ATOM 864 N N . MET A 1 118 ? 15.970 33.545 21.570 1.00 7.18 140 MET A N 1
ATOM 865 C CA . MET A 1 118 ? 15.757 34.108 22.908 1.00 7.68 140 MET A CA 1
ATOM 866 C C . MET A 1 118 ? 16.272 33.111 23.925 1.00 9.48 140 MET A C 1
ATOM 867 O O . MET A 1 118 ? 15.831 31.940 23.883 1.00 8.35 140 MET A O 1
ATOM 872 N N . THR A 1 119 ? 17.159 33.532 24.822 1.00 8.31 141 THR A N 1
ATOM 873 C CA . THR A 1 119 ? 17.617 32.635 25.880 1.00 7.91 141 THR A CA 1
ATOM 874 C C . THR A 1 119 ? 17.515 33.353 27.224 1.00 7.32 141 THR A C 1
ATOM 875 O O . THR A 1 119 ? 17.669 34.556 27.321 1.00 8.83 141 THR A O 1
ATOM 879 N N . GLY A 1 120 ? 17.302 32.561 28.253 1.00 8.65 142 GLY A N 1
ATOM 880 C CA . GLY A 1 120 ? 17.245 33.027 29.617 1.00 8.90 142 GLY A CA 1
ATOM 881 C C . GLY A 1 120 ? 16.822 31.864 30.480 1.00 8.84 142 GLY A C 1
ATOM 882 O O . GLY A 1 120 ? 16.805 30.705 30.050 1.00 9.69 142 GLY A O 1
ATOM 883 N N . TYR A 1 121 ? 16.559 32.196 31.707 1.00 8.23 143 TYR A N 1
ATOM 884 C CA . TYR A 1 121 ? 16.171 31.199 32.701 1.00 8.51 143 TYR A CA 1
ATOM 885 C C . TYR A 1 121 ? 14.805 31.661 33.246 1.00 9.11 143 TYR A C 1
ATOM 886 O O . TYR A 1 121 ? 14.627 32.839 33.662 1.00 10.15 143 TYR A O 1
ATOM 895 N N . PHE A 1 122 ? 13.861 30.719 33.243 1.00 8.45 144 PHE A N 1
ATOM 896 C CA . PHE A 1 122 ? 12.516 30.966 33.805 1.00 8.58 144 PHE A CA 1
ATOM 897 C C . PHE A 1 122 ? 12.540 30.556 35.284 1.00 9.51 144 PHE A C 1
ATOM 898 O O . PHE A 1 122 ? 13.008 29.441 35.633 1.00 9.12 144 PHE A O 1
ATOM 906 N N . LEU A 1 123 ? 12.069 31.473 36.123 1.00 9.30 145 LEU A N 1
ATOM 907 C CA . LEU A 1 123 ? 12.080 31.242 37.574 1.00 10.16 145 LEU A CA 1
ATOM 908 C C . LEU A 1 123 ? 10.623 31.040 38.045 1.00 9.75 145 LEU A C 1
ATOM 909 O O . LEU A 1 123 ? 9.844 32.013 38.141 1.00 13.07 145 LEU A O 1
ATOM 914 N N . PRO A 1 124 ? 10.239 29.797 38.333 1.00 9.13 146 PRO A N 1
ATOM 915 C CA . PRO A 1 124 ? 8.853 29.548 38.749 1.00 10.06 146 PRO A CA 1
ATOM 916 C C . PRO A 1 124 ? 8.690 30.071 40.204 1.00 12.76 146 PRO A C 1
ATOM 917 O O . PRO A 1 124 ? 9.451 29.694 41.064 1.00 12.11 146 PRO A O 1
ATOM 921 N N . P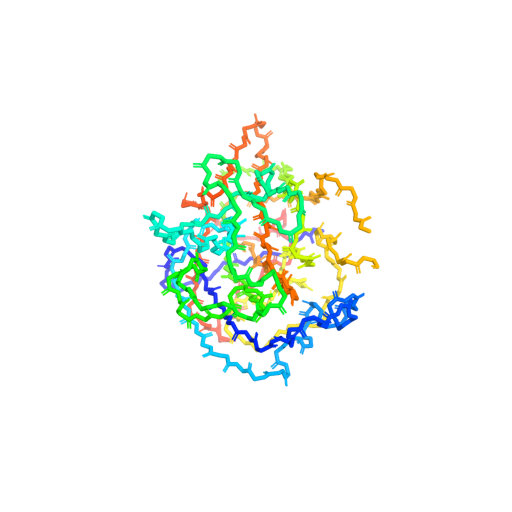RO A 1 125 ? 7.621 30.831 40.475 1.00 13.20 147 PRO A N 1
ATOM 922 C CA . PRO A 1 125 ? 7.326 31.249 41.836 1.00 15.57 147 PRO A CA 1
ATOM 923 C C . PRO A 1 125 ? 6.591 30.167 42.671 1.00 13.20 147 PRO A C 1
ATOM 924 O O . PRO A 1 125 ? 6.539 30.259 43.882 1.00 18.75 147 PRO A O 1
ATOM 928 N N . GLN A 1 126 ? 5.990 29.205 41.992 1.00 12.97 148 GLN A N 1
ATOM 929 C CA . GLN A 1 126 ? 5.123 28.151 42.531 1.00 15.75 148 GLN A CA 1
ATOM 930 C C . GLN A 1 126 ? 5.524 26.834 41.920 1.00 12.95 148 GLN A C 1
ATOM 931 O O . GLN A 1 126 ? 5.809 26.719 40.742 1.00 13.86 148 GLN A O 1
ATOM 937 N N . THR A 1 127 ? 5.532 25.794 42.749 1.00 11.26 149 THR A N 1
ATOM 938 C CA . THR A 1 127 ? 5.742 24.439 42.242 1.00 10.43 149 THR A CA 1
ATOM 939 C C . THR A 1 127 ? 4.470 23.958 41.590 1.00 11.27 149 THR A C 1
ATOM 940 O O . THR A 1 127 ? 3.366 24.114 42.167 1.00 14.83 149 THR A O 1
ATOM 944 N N . GLY A 1 128 ? 4.575 23.333 40.428 1.00 10.11 150 GLY A N 1
ATOM 945 C CA . GLY A 1 128 ? 3.476 22.779 39.688 1.00 9.49 150 GLY A CA 1
ATOM 946 C C . GLY A 1 128 ? 3.617 22.801 38.192 1.00 9.49 150 GLY A C 1
ATOM 947 O O . GLY A 1 128 ? 4.685 23.011 37.660 1.00 10.57 150 GLY A O 1
ATOM 948 N N . SER A 1 129 ? 2.501 22.516 37.531 1.00 11.47 151 SER A N 1
ATOM 949 C CA . SER A 1 129 ? 2.425 22.410 36.085 1.00 11.28 151 SER A CA 1
ATOM 950 C C . SER A 1 129 ? 2.280 23.830 35.428 1.00 11.86 151 SER A C 1
ATOM 951 O O . SER A 1 129 ? 1.352 24.582 35.812 1.00 14.24 151 SER A O 1
ATOM 954 N N . TYR A 1 130 ? 3.188 24.162 34.475 1.00 11.55 152 TYR A N 1
ATOM 955 C CA . TYR A 1 130 ? 3.194 25.416 33.734 1.00 11.33 152 TYR A CA 1
ATOM 956 C C . TYR A 1 130 ? 2.901 25.023 32.306 1.00 11.84 152 TYR A C 1
ATOM 957 O O . TYR A 1 130 ? 3.567 24.153 31.751 1.00 13.56 152 TYR A O 1
ATOM 966 N N . THR A 1 131 ? 1.904 25.686 31.706 1.00 10.43 153 THR A N 1
ATOM 967 C CA . THR A 1 131 ? 1.561 25.414 30.290 1.00 10.90 153 THR A CA 1
ATOM 968 C C . THR A 1 131 ? 1.906 26.620 29.416 1.00 10.02 153 THR A C 1
ATOM 969 O O . THR A 1 131 ? 1.311 27.672 29.584 1.00 12.48 153 THR A O 1
ATOM 973 N N . PHE A 1 132 ? 2.998 26.471 28.643 1.00 10.18 154 PHE A N 1
ATOM 974 C CA . PHE A 1 132 ? 3.460 27.514 27.753 1.00 10.04 154 PHE A CA 1
ATOM 975 C C . PHE A 1 132 ? 2.617 27.425 26.477 1.00 12.87 154 PHE A C 1
ATOM 976 O O . PHE A 1 132 ? 2.286 26.359 26.051 1.00 13.99 154 PHE A O 1
ATOM 984 N N . LYS A 1 133 ? 2.417 28.593 25.841 1.00 11.23 155 LYS A N 1
ATOM 985 C CA . LYS A 1 133 ? 1.578 28.595 24.660 1.00 11.78 155 LYS A CA 1
ATOM 986 C C . LYS A 1 133 ? 2.106 29.626 23.634 1.00 10.98 155 LYS A C 1
ATOM 987 O O . LYS A 1 133 ? 2.488 30.754 23.972 1.00 10.26 155 LYS A O 1
ATOM 993 N N . PHE A 1 134 ? 2.009 29.225 22.360 1.00 11.18 156 PHE A N 1
ATOM 994 C CA . PHE A 1 134 ? 2.088 30.197 21.242 1.00 11.12 156 PHE A CA 1
ATOM 995 C C . PHE A 1 134 ? 0.677 30.327 20.629 1.00 12.03 156 PHE A C 1
ATOM 996 O O . PHE A 1 134 ? 0.139 29.345 20.116 1.00 14.10 156 PHE A O 1
ATOM 1004 N N . ALA A 1 135 ? 0.078 31.506 20.662 1.00 12.61 157 ALA A N 1
ATOM 1005 C CA . ALA A 1 135 ? -1.318 31.650 20.205 1.00 13.60 157 ALA A CA 1
ATOM 1006 C C . ALA A 1 135 ? -1.443 31.400 18.704 1.00 14.05 157 ALA A C 1
ATOM 1007 O O . ALA A 1 135 ? -2.419 30.883 18.173 1.00 16.09 157 ALA A O 1
ATOM 1009 N N . THR A 1 136 ? -0.429 31.834 17.952 1.00 14.88 158 THR A N 1
ATOM 1010 C CA . THR A 1 136 ? -0.282 31.645 16.539 1.00 14.19 158 THR A CA 1
ATOM 1011 C C . THR A 1 136 ? 1.238 31.706 16.274 1.00 12.96 158 THR A C 1
ATOM 1012 O O . THR A 1 136 ? 2.005 32.118 17.146 1.00 13.83 158 THR A O 1
ATOM 1016 N N . VAL A 1 137 ? 1.674 31.311 15.045 1.00 12.83 159 VAL A N 1
ATOM 1017 C CA . VAL A 1 137 ? 3.077 31.322 14.634 1.00 11.86 159 VAL A CA 1
ATOM 1018 C C . VAL A 1 137 ? 3.164 31.818 13.178 1.00 13.10 159 VAL A C 1
ATOM 1019 O O . VAL A 1 137 ? 2.704 31.119 12.273 1.00 14.03 159 VAL A O 1
ATOM 1023 N N . ASP A 1 138 ? 3.745 32.986 12.953 1.00 11.79 160 ASP A N 1
ATOM 1024 C CA . ASP A 1 138 ? 4.108 33.459 11.606 1.00 11.06 160 ASP A CA 1
ATOM 1025 C C . ASP A 1 138 ? 5.587 33.796 11.666 1.00 10.10 160 ASP A C 1
ATOM 1026 O O . ASP A 1 138 ? 5.925 34.840 12.211 1.00 9.85 160 ASP A O 1
ATOM 1031 N N . ASP A 1 139 ? 6.514 32.954 11.202 1.00 9.08 161 ASP A N 1
ATOM 1032 C CA . ASP A 1 139 ? 6.309 31.732 10.401 1.00 8.49 161 ASP A CA 1
ATOM 1033 C C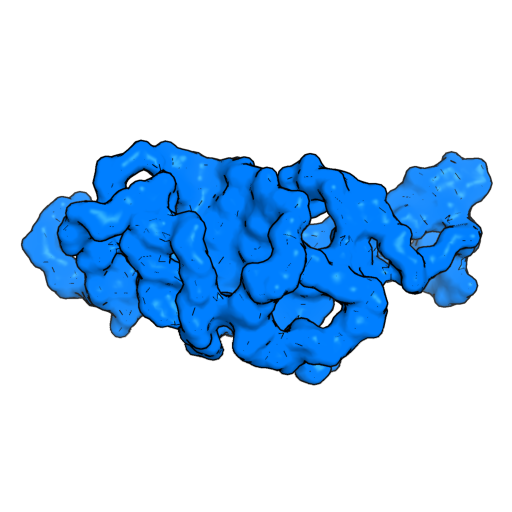 . ASP A 1 139 ? 6.615 30.394 11.044 1.00 10.76 161 ASP A C 1
ATOM 1034 O O . ASP A 1 139 ? 5.925 29.418 10.771 1.00 12.10 161 ASP A O 1
ATOM 1039 N N . SER A 1 140 ? 7.707 30.324 11.820 1.00 8.93 162 SER A N 1
ATOM 1040 C CA . SER A 1 140 ? 8.117 29.013 12.394 1.00 9.16 162 SER A CA 1
ATOM 1041 C C . SER A 1 140 ? 8.789 29.347 13.743 1.00 10.39 162 SER A C 1
ATOM 1042 O O . SER A 1 140 ? 9.466 30.355 13.912 1.00 9.89 162 SER A O 1
ATOM 1045 N N . ALA A 1 141 ? 8.503 28.488 14.738 1.00 9.01 163 ALA A N 1
ATOM 1046 C CA . ALA A 1 141 ? 9.030 28.732 16.076 1.00 8.70 163 ALA A CA 1
ATOM 1047 C C . ALA A 1 141 ? 9.078 27.466 16.896 1.00 8.63 163 ALA A C 1
ATOM 1048 O O . ALA A 1 141 ? 8.262 26.595 16.715 1.00 10.92 163 ALA A O 1
ATOM 1050 N N . ILE A 1 142 ? 10.009 27.439 17.845 1.00 8.82 164 ILE A N 1
ATOM 1051 C CA . ILE A 1 142 ? 10.044 26.385 18.879 1.00 8.95 164 ILE A CA 1
ATOM 1052 C C . ILE A 1 142 ? 10.254 27.021 20.243 1.00 9.43 164 ILE A C 1
ATOM 1053 O O . ILE A 1 142 ? 10.788 28.112 20.330 1.00 8.55 164 ILE A O 1
ATOM 1058 N N . LEU A 1 143 ? 9.837 26.340 21.290 1.00 8.35 165 LEU A N 1
ATOM 1059 C CA . LEU A 1 143 ? 10.201 26.629 22.670 1.00 8.68 165 LEU A CA 1
ATOM 1060 C C . LEU A 1 143 ? 10.755 25.355 23.274 1.00 10.11 165 LEU A C 1
ATOM 1061 O O . LEU A 1 143 ? 10.192 24.294 23.093 1.00 10.14 165 LEU A O 1
ATOM 1066 N N . SER A 1 144 ? 11.900 25.489 23.931 1.00 8.15 166 SER A N 1
ATOM 1067 C CA . SER A 1 144 ? 12.504 24.399 24.762 1.00 9.03 166 SER A CA 1
ATOM 1068 C C . SER A 1 144 ? 12.751 24.931 26.158 1.00 10.22 166 SER A C 1
ATOM 1069 O O . SER A 1 144 ? 13.184 26.062 26.349 1.00 9.60 166 SER A O 1
ATOM 1072 N N . VAL A 1 145 ? 12.432 24.052 27.108 1.00 10.55 167 VAL A N 1
ATOM 1073 C CA . VAL A 1 145 ? 12.657 24.342 28.537 1.00 9.07 167 VAL A CA 1
ATOM 1074 C C . VAL A 1 145 ? 13.375 23.165 29.166 1.00 10.32 167 VAL A C 1
ATOM 1075 O O . VAL A 1 145 ? 12.978 22.044 29.038 1.00 12.52 167 VAL A O 1
ATOM 1079 N N . GLY A 1 146 ? 14.475 23.461 29.823 1.00 9.74 168 GLY A N 1
ATOM 1080 C CA . GLY A 1 146 ? 15.223 22.486 30.589 1.00 8.94 168 GLY A CA 1
ATOM 1081 C C . GLY A 1 146 ? 16.717 22.503 30.226 1.00 10.59 168 GLY A C 1
ATOM 1082 O O . GLY A 1 146 ? 17.132 22.822 29.092 1.00 11.25 168 GLY A O 1
ATOM 1083 N N . GLY A 1 147 ? 17.560 22.177 31.229 1.00 10.24 169 GLY A N 1
ATOM 1084 C CA . GLY A 1 147 ? 18.988 22.134 31.007 1.00 11.68 169 GLY A CA 1
ATOM 1085 C C . GLY A 1 147 ? 19.442 21.079 30.013 1.00 12.42 169 GLY A C 1
ATOM 1086 O O . GLY A 1 147 ? 20.631 21.103 29.624 1.00 18.46 169 GLY A O 1
ATOM 1087 N N . ALA A 1 148 ? 18.645 20.088 29.653 1.00 14.93 170 ALA A N 1
ATOM 1088 C CA . ALA A 1 148 ? 19.165 19.158 28.612 1.00 17.63 170 ALA A CA 1
ATOM 1089 C C . ALA A 1 148 ? 18.471 19.416 27.268 1.00 17.25 170 ALA A C 1
ATOM 1090 O O . ALA A 1 148 ? 18.636 18.631 26.319 1.00 19.93 170 ALA A O 1
ATOM 1092 N N . THR A 1 149 ? 17.648 20.466 27.206 1.00 16.64 171 THR A N 1
ATOM 1093 C CA . THR A 1 149 ? 16.782 20.667 26.034 1.00 16.30 171 THR A CA 1
ATOM 1094 C C . THR A 1 149 ? 16.890 22.098 25.484 1.00 13.42 171 THR A C 1
ATOM 1095 O O . THR A 1 149 ? 16.913 22.280 24.257 1.00 19.47 171 THR A O 1
ATOM 1099 N N . ALA A 1 150 ? 16.983 23.111 26.360 1.00 10.71 172 ALA A N 1
ATOM 1100 C CA . ALA A 1 150 ? 17.100 24.491 25.924 1.00 10.96 172 ALA A CA 1
ATOM 1101 C C . ALA A 1 150 ? 18.572 24.872 25.739 1.00 10.43 172 ALA A C 1
ATOM 1102 O O . ALA A 1 150 ? 18.965 25.361 24.653 1.00 13.27 172 ALA A O 1
ATOM 1104 N N . PHE A 1 151 ? 19.359 24.772 26.801 1.00 10.63 173 PHE A N 1
ATOM 1105 C CA . PHE A 1 151 ? 20.790 25.049 26.820 1.00 10.13 173 PHE A CA 1
ATOM 1106 C C . PHE A 1 151 ? 21.275 24.523 28.163 1.00 10.37 173 PHE A C 1
ATOM 1107 O O . PHE A 1 151 ? 20.492 24.264 29.052 1.00 11.88 173 PHE A O 1
ATOM 1115 N N . ASN A 1 152 ? 22.588 24.407 28.319 1.00 11.23 174 ASN A N 1
ATOM 1116 C CA . ASN A 1 152 ? 23.155 23.808 29.528 1.00 10.56 174 ASN A CA 1
ATOM 1117 C C . ASN A 1 152 ? 23.272 24.851 30.626 1.00 8.70 174 ASN A C 1
ATOM 1118 O O . ASN A 1 152 ? 23.476 26.041 30.409 1.00 11.17 174 ASN A O 1
ATOM 1123 N N . CYS A 1 153 ? 23.090 24.346 31.857 1.00 11.54 175 CYS A N 1
ATOM 1124 C CA . CYS A 1 153 ? 23.125 25.192 33.021 1.00 11.99 175 CYS A CA 1
ATOM 1125 C C . CYS A 1 153 ? 24.448 25.960 33.090 1.00 12.66 175 CYS A C 1
ATOM 1126 O O . CYS A 1 153 ? 25.550 25.401 32.907 1.00 13.95 175 CYS A O 1
ATOM 1129 N N . CYS A 1 154 ? 24.343 27.243 33.448 1.00 13.43 176 CYS A N 1
ATOM 1130 C CA . CYS A 1 154 ? 25.488 28.173 33.617 1.00 11.65 176 CYS A CA 1
ATOM 1131 C C . CYS A 1 154 ? 26.250 28.324 32.278 1.00 11.58 176 CYS A C 1
ATOM 1132 O O . CYS A 1 154 ? 27.407 28.789 32.244 1.00 15.58 176 CYS A O 1
ATOM 1135 N N . ALA A 1 155 ? 25.561 28.056 31.155 1.00 11.69 177 ALA A N 1
ATOM 1136 C CA . ALA A 1 155 ? 26.163 28.126 29.815 1.00 12.93 177 ALA A CA 1
ATOM 1137 C C . ALA A 1 155 ? 25.220 28.731 28.803 1.00 12.50 177 ALA A C 1
ATOM 1138 O O . ALA A 1 155 ? 25.140 28.328 27.692 1.00 12.70 177 ALA A O 1
ATOM 1140 N N . GLN A 1 156 ? 24.526 29.768 29.248 1.00 10.99 178 GLN A N 1
ATOM 1141 C CA . GLN A 1 156 ? 23.562 30.477 28.426 1.00 10.57 178 GLN A CA 1
ATOM 1142 C C . GLN A 1 156 ? 24.112 31.041 27.140 1.00 13.48 178 GLN A C 1
ATOM 1143 O O . GLN A 1 156 ? 23.372 31.073 26.147 1.00 14.06 178 GLN A O 1
ATOM 1149 N N . GLN A 1 157 ? 25.383 31.466 27.163 1.00 14.67 179 GLN A N 1
ATOM 1150 C CA . GLN A 1 157 ? 25.984 32.152 26.020 1.00 14.98 179 GLN A CA 1
ATOM 1151 C C . GLN A 1 157 ? 26.744 31.211 25.063 1.00 15.25 179 GLN A C 1
ATOM 1152 O O . GLN A 1 157 ? 27.322 31.705 24.079 1.00 19.12 179 GLN A O 1
ATOM 1158 N N . GLN A 1 158 ? 26.741 29.910 25.303 1.00 13.54 180 GLN A N 1
ATOM 1159 C CA . GLN A 1 158 ? 27.467 28.963 24.464 1.00 13.88 180 GLN A CA 1
ATOM 1160 C C . GLN A 1 158 ? 26.755 28.675 23.149 1.00 14.42 180 GLN A C 1
ATOM 1161 O O . GLN A 1 158 ? 25.564 29.025 22.975 1.00 14.05 180 GLN A O 1
ATOM 1167 N N . PRO A 1 159 ? 27.437 28.041 22.193 1.00 16.67 181 PRO A N 1
ATOM 1168 C CA . PRO A 1 159 ? 26.722 27.631 20.988 1.00 16.80 181 PRO A CA 1
ATOM 1169 C C . PRO A 1 159 ? 25.521 26.733 21.311 1.00 12.75 181 PRO A C 1
ATOM 1170 O O . PRO A 1 159 ? 25.541 26.009 22.338 1.00 14.56 181 PRO A O 1
ATOM 1174 N N . PRO A 1 160 ? 24.522 26.707 20.435 1.00 13.82 182 PRO A N 1
ATOM 1175 C CA . PRO A 1 160 ? 23.313 25.956 20.776 1.00 11.32 182 PRO A CA 1
ATOM 1176 C C . PRO A 1 160 ? 23.587 24.477 20.913 1.00 13.68 182 PRO A C 1
ATOM 1177 O O . PRO A 1 160 ? 24.410 23.908 20.193 1.00 16.40 182 PRO A O 1
ATOM 1181 N N . ILE A 1 161 ? 22.847 23.855 21.804 1.00 13.51 183 ILE A N 1
ATOM 1182 C CA . ILE A 1 161 ? 22.835 22.429 21.904 1.00 15.44 183 ILE A CA 1
ATOM 1183 C C . ILE A 1 161 ? 21.974 21.782 20.829 1.00 15.00 183 ILE A C 1
ATOM 1184 O O . ILE A 1 161 ? 21.148 22.454 20.224 1.00 15.84 183 ILE A O 1
ATOM 1189 N N . THR A 1 162 ? 22.127 20.479 20.602 1.00 15.03 184 THR A N 1
ATOM 1190 C CA . THR A 1 162 ? 21.431 19.857 19.473 1.00 16.42 184 THR A CA 1
ATOM 1191 C C . THR A 1 162 ? 20.059 19.211 19.738 1.00 18.36 184 THR A C 1
ATOM 1192 O O . THR A 1 162 ? 19.443 18.699 18.827 1.00 20.54 184 THR A O 1
ATOM 1196 N N . SER A 1 163 ? 19.528 19.299 20.938 1.00 15.87 185 SER A N 1
ATOM 1197 C CA . SER A 1 163 ? 18.259 18.687 21.237 1.00 15.56 185 SER A CA 1
ATOM 1198 C C . SER A 1 163 ? 17.117 19.203 20.398 1.00 16.26 185 SER A C 1
ATOM 1199 O O . SER A 1 163 ? 16.927 20.401 20.293 1.00 16.93 185 SER A O 1
ATOM 1202 N N . THR A 1 164 ? 16.361 18.244 19.853 1.00 16.13 186 THR A N 1
ATOM 1203 C CA . THR A 1 164 ? 15.135 18.509 19.166 1.00 15.50 186 THR A CA 1
ATOM 1204 C C . THR A 1 164 ? 13.898 18.152 19.966 1.00 16.04 186 THR A C 1
ATOM 1205 O O . THR A 1 164 ? 12.795 18.040 19.403 1.00 17.64 186 THR A O 1
ATOM 1209 N N . ASN A 1 165 ? 14.082 17.955 21.282 1.00 16.16 187 ASN A N 1
ATOM 1210 C CA . ASN A 1 165 ? 12.955 17.556 22.156 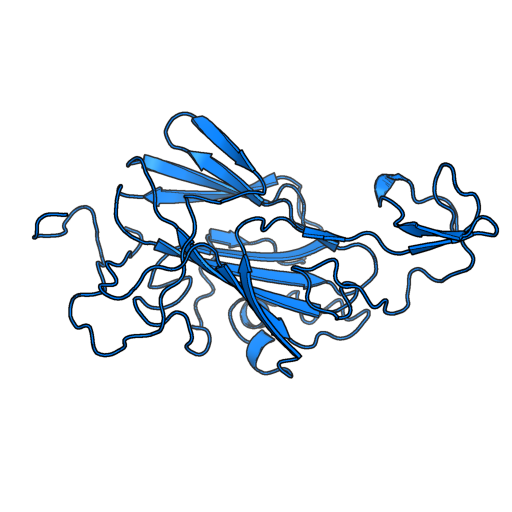1.00 15.67 187 ASN A CA 1
ATOM 1211 C C . ASN A 1 165 ? 12.205 18.808 22.645 1.00 18.21 187 ASN A C 1
ATOM 1212 O O . ASN A 1 165 ? 12.205 19.220 23.835 1.00 17.50 187 ASN A O 1
ATOM 1217 N N . PHE A 1 166 ? 11.551 19.442 21.701 1.00 14.88 188 PHE A N 1
ATOM 1218 C CA . PHE A 1 166 ? 10.914 20.719 21.987 1.00 12.26 188 PHE A CA 1
ATOM 1219 C C . PHE A 1 166 ? 9.725 20.621 22.936 1.00 11.22 188 PHE A C 1
ATOM 1220 O O . PHE A 1 166 ? 8.942 19.692 22.894 1.00 15.12 188 PHE A O 1
ATOM 1228 N N . THR A 1 167 ? 9.619 21.662 23.787 1.00 9.84 189 THR A N 1
ATOM 1229 C CA . THR A 1 167 ? 8.495 21.846 24.607 1.00 9.89 189 THR A CA 1
ATOM 1230 C C . THR A 1 167 ? 7.279 22.264 23.777 1.00 11.27 189 THR A C 1
ATOM 1231 O O . THR A 1 167 ? 6.156 21.734 23.979 1.00 12.07 189 THR A O 1
ATOM 1235 N N . ILE A 1 168 ? 7.450 23.229 22.883 1.00 10.96 190 ILE A N 1
ATOM 1236 C CA . ILE A 1 168 ? 6.430 23.562 21.876 1.00 11.84 190 ILE A CA 1
ATOM 1237 C C . ILE A 1 168 ? 7.101 23.445 20.502 1.00 10.77 190 ILE A C 1
ATOM 1238 O O . ILE A 1 168 ? 8.141 24.099 20.259 1.00 11.69 190 ILE A O 1
ATOM 1243 N N . ASP A 1 169 ? 6.528 22.598 19.664 1.00 12.74 191 ASP A N 1
ATOM 1244 C CA . ASP A 1 169 ? 6.962 22.462 18.296 1.00 15.46 191 ASP A CA 1
ATOM 1245 C C . ASP A 1 169 ? 6.000 23.238 17.412 1.00 13.48 191 ASP A C 1
ATOM 1246 O O . ASP A 1 169 ? 4.829 22.797 17.127 1.00 15.64 191 ASP A O 1
ATOM 1251 N N . GLY A 1 170 ? 6.452 24.424 17.035 1.00 12.48 192 GLY A N 1
ATOM 1252 C CA . GLY A 1 170 ? 5.690 25.293 16.160 1.00 11.81 192 GLY A CA 1
ATOM 1253 C C . GLY A 1 170 ? 6.390 25.418 14.810 1.00 12.89 192 GLY A C 1
ATOM 1254 O O . GLY A 1 170 ? 6.266 26.467 14.146 1.00 12.70 192 GLY A O 1
ATOM 1255 N N . ILE A 1 171 ? 7.084 24.383 14.398 1.00 14.11 193 ILE A N 1
ATOM 1256 C CA . ILE A 1 171 ? 7.814 24.415 13.123 1.00 14.72 193 ILE A CA 1
ATOM 1257 C C . ILE A 1 171 ? 6.811 24.344 11.975 1.00 16.79 193 ILE A C 1
ATOM 1258 O O . ILE A 1 171 ? 5.891 23.546 11.947 1.00 18.54 193 ILE A O 1
ATOM 1263 N N . LYS A 1 172 ? 7.059 25.215 10.980 1.00 15.47 194 LYS A N 1
ATOM 1264 C CA . LYS A 1 172 ? 6.139 25.330 9.839 1.00 18.81 194 LYS A CA 1
ATOM 1265 C C . LYS A 1 172 ? 6.203 24.009 9.056 1.00 21.20 194 LYS A C 1
ATOM 1266 O O . LYS A 1 172 ? 7.254 23.676 8.562 1.00 28.63 194 LYS A O 1
ATOM 1272 N N . PRO A 1 173 ? 5.076 23.297 8.968 1.00 29.46 195 PRO A N 1
ATOM 1273 C CA . PRO A 1 173 ? 5.050 22.009 8.230 1.00 40.80 195 PRO A CA 1
ATOM 1274 C C . PRO A 1 173 ? 5.315 22.204 6.721 1.00 47.13 195 PRO A C 1
ATOM 1275 O O . PRO A 1 173 ? 5.166 23.338 6.178 1.00 34.64 195 PRO A O 1
ATOM 1279 N N . SER A 1 177 ? 0.219 24.948 7.304 1.00 79.46 199 SER A N 1
ATOM 1280 C CA . SER A 1 177 ? 0.303 25.650 8.590 1.00 68.84 199 SER A CA 1
ATOM 1281 C C . SER A 1 177 ? -0.250 24.832 9.804 1.00 50.19 199 SER A C 1
ATOM 1282 O O . SER A 1 177 ? -0.973 23.841 9.641 1.00 63.54 199 SER A O 1
ATOM 1284 N N . LEU A 1 178 ? 0.117 25.253 11.011 1.00 48.47 200 LEU A N 1
ATOM 1285 C CA . LEU A 1 178 ? -0.285 24.559 12.250 1.00 47.68 200 LEU A CA 1
ATOM 1286 C C . LEU A 1 178 ? -1.507 25.180 12.807 1.00 35.86 200 LEU A C 1
ATOM 1287 O O . LEU A 1 178 ? -1.780 26.377 12.490 1.00 42.53 200 LEU A O 1
ATOM 1292 N N . PRO A 1 179 ? -2.211 24.419 13.692 1.00 45.49 201 PRO A N 1
ATOM 1293 C CA . PRO A 1 179 ? -3.306 25.059 14.417 1.00 39.99 201 PRO A CA 1
ATOM 1294 C C . PRO A 1 179 ? -2.864 26.218 15.278 1.00 29.60 201 PRO A C 1
ATOM 1295 O O . PRO A 1 179 ? -1.632 26.365 15.538 1.00 43.38 201 PRO A O 1
ATOM 1299 N N . PRO A 1 180 ? -3.848 27.036 15.722 1.00 32.47 202 PRO A N 1
ATOM 1300 C CA . PRO A 1 180 ? -3.617 28.072 16.757 1.00 31.85 202 PRO A CA 1
ATOM 1301 C C . PRO A 1 180 ? -3.482 27.419 18.105 1.00 27.37 202 PRO A C 1
ATOM 1302 O O . PRO A 1 180 ? -3.897 26.252 18.289 1.00 31.39 202 PRO A O 1
ATOM 1306 N N . ASN A 1 181 ? -2.829 28.142 19.018 1.00 24.24 203 ASN A N 1
ATOM 1307 C CA . ASN A 1 181 ? -2.788 27.744 20.400 1.00 22.54 203 ASN A CA 1
ATOM 1308 C C . ASN A 1 181 ? -2.081 26.413 20.669 1.00 26.52 203 ASN A C 1
ATOM 1309 O O . ASN A 1 181 ? -2.609 25.471 21.255 1.00 36.02 203 ASN A O 1
ATOM 1314 N N . ILE A 1 182 ? -0.865 26.371 20.196 1.00 23.19 204 ILE A N 1
ATOM 1315 C CA . ILE A 1 182 ? 0.033 25.276 20.355 1.00 22.75 204 ILE A CA 1
ATOM 1316 C C . ILE A 1 182 ? 0.693 25.401 21.708 1.00 17.84 204 ILE A C 1
ATOM 1317 O O . ILE A 1 182 ? 1.121 26.451 22.045 1.00 18.15 204 ILE A O 1
ATOM 1322 N N . GLU A 1 183 ? 0.696 24.330 22.496 1.00 18.32 205 GLU A N 1
ATOM 1323 C CA . GLU A 1 183 ? 0.991 24.422 23.904 1.00 18.83 205 GLU A CA 1
ATOM 1324 C C . GLU A 1 183 ? 1.955 23.297 24.270 1.00 16.28 205 GLU A C 1
ATOM 1325 O O . GLU A 1 183 ? 2.073 22.286 23.576 1.00 16.75 205 GLU A O 1
ATOM 1331 N N . GLY A 1 184 ? 2.691 23.514 25.340 1.00 13.71 206 GLY A N 1
ATOM 1332 C CA . GLY A 1 184 ? 3.534 22.446 25.926 1.00 14.74 206 GLY A CA 1
ATOM 1333 C C . GLY A 1 184 ? 3.669 22.709 27.435 1.00 12.69 206 GLY A C 1
ATOM 1334 O O . GLY A 1 184 ? 3.712 23.854 27.849 1.00 12.74 206 GLY A O 1
ATOM 1335 N N . THR A 1 185 ? 3.615 21.652 28.230 1.00 13.36 207 THR A N 1
ATOM 1336 C CA . THR A 1 185 ? 3.593 21.718 29.672 1.00 13.43 207 THR A CA 1
ATOM 1337 C C . THR A 1 185 ? 4.903 21.225 30.266 1.00 12.80 207 THR A C 1
ATOM 1338 O O . THR A 1 185 ? 5.495 20.246 29.802 1.00 17.27 207 THR A O 1
ATOM 1342 N N . VAL A 1 186 ? 5.306 21.910 31.337 1.00 10.95 208 VAL A N 1
ATOM 1343 C CA . VAL A 1 186 ? 6.543 21.586 32.077 1.00 12.23 208 VAL A CA 1
ATOM 1344 C C . VAL A 1 186 ? 6.130 21.597 33.555 1.00 10.23 208 VAL A C 1
ATOM 1345 O O . VAL A 1 186 ? 5.518 22.550 34.017 1.00 11.49 208 VAL A O 1
ATOM 1349 N N . TYR A 1 187 ? 6.502 20.559 34.280 1.00 10.08 209 TYR A N 1
ATOM 1350 C CA . TYR A 1 187 ? 6.345 20.562 35.734 1.00 10.38 209 TYR A CA 1
ATOM 1351 C C . TYR A 1 187 ? 7.618 21.168 36.326 1.00 9.31 209 TYR A C 1
ATOM 1352 O O . TYR A 1 187 ? 8.742 20.749 36.061 1.00 11.54 209 TYR A O 1
ATOM 1361 N N . MET A 1 188 ? 7.408 22.214 37.120 1.00 8.95 210 MET A N 1
ATOM 1362 C CA . MET A 1 188 ? 8.500 23.018 37.652 1.00 8.49 210 MET A CA 1
ATOM 1363 C C . MET A 1 188 ? 8.450 23.184 39.168 1.00 8.17 210 MET A C 1
ATOM 1364 O O . MET A 1 188 ? 7.382 23.326 39.764 1.00 11.03 210 MET A O 1
ATOM 1369 N N . TYR A 1 189 ? 9.631 23.166 39.773 1.00 9.04 211 TYR A N 1
ATOM 1370 C CA . TYR A 1 189 ? 9.810 23.354 41.210 1.00 9.92 211 TYR A CA 1
ATOM 1371 C C . TYR A 1 189 ? 10.184 24.771 41.521 1.00 8.82 211 TYR A C 1
ATOM 1372 O O . TYR A 1 189 ? 11.117 25.330 40.919 1.00 10.78 211 TYR A O 1
ATOM 1381 N N . ALA A 1 190 ? 9.490 25.395 42.478 1.00 10.63 212 ALA A N 1
ATOM 1382 C CA . ALA A 1 190 ? 9.765 26.813 42.829 1.00 11.92 212 ALA A CA 1
ATOM 1383 C C . ALA A 1 190 ? 11.190 27.079 43.189 1.00 11.09 212 ALA A C 1
ATOM 1384 O O . ALA A 1 190 ? 11.790 26.323 43.922 1.00 12.98 212 ALA A O 1
ATOM 1386 N N . GLY A 1 191 ? 11.696 28.213 42.701 1.00 10.13 213 GLY A N 1
ATOM 1387 C CA . GLY A 1 191 ? 13.004 28.671 43.071 1.00 12.90 213 GLY A CA 1
ATOM 1388 C C . GLY A 1 191 ? 14.170 28.239 42.270 1.00 12.85 213 GLY A C 1
ATOM 1389 O O . GLY A 1 191 ? 15.285 28.732 42.495 1.00 16.38 213 GLY A O 1
ATOM 1390 N N . TYR A 1 192 ? 13.982 27.210 41.424 1.00 10.33 214 TYR A N 1
ATOM 1391 C CA . TYR A 1 192 ? 15.050 26.753 40.572 1.00 9.72 214 TYR A CA 1
ATOM 1392 C C . TYR A 1 192 ? 14.963 27.498 39.239 1.00 9.81 214 TYR A C 1
ATOM 1393 O O . TYR A 1 192 ? 13.887 27.861 38.809 1.00 12.28 214 TYR A O 1
ATOM 1402 N N . TYR A 1 193 ? 16.096 27.707 38.610 1.00 9.22 215 TYR A N 1
ATOM 1403 C CA . TYR A 1 193 ? 16.149 28.436 37.339 1.00 8.85 215 TYR A CA 1
ATOM 1404 C C . TYR A 1 193 ? 16.157 27.443 36.175 1.00 8.91 215 TYR A C 1
ATOM 1405 O O . TYR A 1 193 ? 17.039 26.637 36.033 1.00 10.77 215 TYR A O 1
ATOM 1414 N N . TYR A 1 194 ? 15.158 27.539 35.264 1.00 7.29 216 TYR A N 1
ATOM 1415 C CA . TYR A 1 194 ? 14.975 26.588 34.155 1.00 7.15 216 TYR A CA 1
ATOM 1416 C C . TYR A 1 194 ? 15.452 27.253 32.895 1.00 8.14 216 TYR A C 1
ATOM 1417 O O . TYR A 1 194 ? 14.827 28.208 32.415 1.00 8.41 216 TYR A O 1
ATOM 1426 N N . PRO A 1 195 ? 16.485 26.693 32.257 1.00 8.02 217 PRO A N 1
ATOM 1427 C CA . PRO A 1 195 ? 16.854 27.218 30.928 1.00 8.05 217 PRO A CA 1
ATOM 1428 C C . PRO A 1 195 ? 15.674 27.235 29.979 1.00 7.42 217 PRO A C 1
ATOM 1429 O O . PRO A 1 195 ? 14.913 26.295 29.923 1.00 7.51 217 PRO A O 1
ATOM 1433 N N . MET A 1 196 ? 15.568 28.336 29.233 1.00 7.43 218 MET A N 1
ATOM 1434 C CA . MET A 1 196 ? 14.464 28.577 28.303 1.00 7.93 218 MET A CA 1
ATOM 1435 C C . MET A 1 196 ? 15.053 29.103 27.015 1.00 8.18 218 MET A C 1
ATOM 1436 O O . MET A 1 196 ? 15.816 30.072 27.026 1.00 9.98 218 MET A O 1
ATOM 1441 N N . LYS A 1 197 ? 14.639 28.484 25.884 1.00 7.66 219 LYS A N 1
ATOM 1442 C CA . LYS A 1 197 ? 15.063 28.951 24.566 1.00 8.38 219 LYS A CA 1
ATOM 1443 C C . LYS A 1 197 ? 13.822 29.032 23.660 1.00 8.10 219 LYS A C 1
ATOM 1444 O O . LYS A 1 197 ? 13.086 28.055 23.557 1.00 8.73 219 LYS A O 1
ATOM 1450 N N . VAL A 1 198 ? 13.673 30.180 22.990 1.00 7.51 220 VAL A N 1
ATOM 1451 C CA . VAL A 1 198 ? 12.711 30.297 21.932 1.00 7.95 220 VAL A CA 1
ATOM 1452 C C . VAL A 1 198 ? 13.493 30.612 20.657 1.00 7.52 220 VAL A C 1
ATOM 1453 O O . VAL A 1 198 ? 14.386 31.503 20.671 1.00 8.94 220 VAL A O 1
ATOM 1457 N N . VAL A 1 199 ? 13.210 29.843 19.604 1.00 7.57 221 VAL A N 1
ATOM 1458 C CA . VAL A 1 199 ? 13.777 30.186 18.300 1.00 7.96 221 VAL A CA 1
ATOM 1459 C C . VAL A 1 199 ? 12.600 30.507 17.423 1.00 8.05 221 VAL A C 1
ATOM 1460 O O . VAL A 1 199 ? 11.667 29.719 17.347 1.00 8.93 221 VAL A O 1
ATOM 1464 N N . TYR A 1 200 ? 12.706 31.618 16.718 1.00 7.84 222 TYR A N 1
ATOM 1465 C CA . TYR A 1 200 ? 11.610 32.166 15.915 1.00 7.76 222 TYR A CA 1
ATOM 1466 C C . TYR A 1 200 ? 12.186 32.560 14.565 1.00 8.44 222 TYR A C 1
ATOM 1467 O O . TYR A 1 200 ? 13.259 33.179 14.518 1.00 8.67 222 TYR A O 1
ATOM 1476 N N . SER A 1 201 ? 11.459 32.272 13.487 1.00 7.48 223 SER A N 1
ATOM 1477 C CA . SER A 1 201 ? 11.873 32.674 12.179 1.00 8.39 223 SER A CA 1
ATOM 1478 C C . SER A 1 201 ? 10.681 33.170 11.376 1.00 8.37 223 SER A C 1
ATOM 1479 O O . SER A 1 201 ? 9.525 32.725 11.486 1.00 8.89 223 SER A O 1
ATOM 1482 N N . ASN A 1 202 ? 11.004 34.163 10.529 1.00 8.68 224 ASN A N 1
ATOM 1483 C CA . ASN A 1 202 ? 10.067 34.702 9.545 1.00 8.54 224 ASN A CA 1
ATOM 1484 C C . ASN A 1 202 ? 10.800 34.714 8.178 1.00 8.00 224 ASN A C 1
ATOM 1485 O O . ASN A 1 202 ? 11.966 35.122 8.097 1.00 8.61 224 ASN A O 1
ATOM 1490 N N . ALA A 1 203 ? 10.005 34.443 7.140 1.00 8.96 225 ALA A N 1
ATOM 1491 C CA . ALA A 1 203 ? 10.494 34.458 5.758 1.00 8.57 225 ALA A CA 1
ATOM 1492 C C . ALA A 1 203 ? 9.971 35.649 4.979 1.00 7.43 225 ALA A C 1
ATOM 1493 O O . ALA A 1 203 ? 10.620 36.057 4.020 1.00 9.21 225 ALA A O 1
ATOM 1495 N N . VAL A 1 204 ? 8.771 36.110 5.277 1.00 8.34 226 VAL A N 1
ATOM 1496 C CA . VAL A 1 204 ? 8.179 37.232 4.504 1.00 8.23 226 VAL A CA 1
ATOM 1497 C C . VAL A 1 204 ? 7.096 37.933 5.347 1.00 7.56 226 VAL A C 1
ATOM 1498 O O . VAL A 1 204 ? 6.517 37.299 6.220 1.00 8.35 226 VAL A O 1
ATOM 1502 N N . SER A 1 205 ? 6.902 39.193 5.029 1.00 7.41 227 SER A N 1
ATOM 1503 C CA . SER A 1 205 ? 5.799 39.970 5.523 1.00 7.61 227 SER A CA 1
ATOM 1504 C C . SER A 1 205 ? 5.626 39.859 7.045 1.00 8.04 227 SER A C 1
ATOM 1505 O O . SER A 1 205 ? 6.583 40.022 7.790 1.00 8.63 227 SER A O 1
ATOM 1508 N N . TRP A 1 206 ? 4.396 39.667 7.448 1.00 8.11 228 TRP A N 1
ATOM 1509 C CA . TRP A 1 206 ? 3.988 39.704 8.861 1.00 7.45 228 TRP A CA 1
ATOM 1510 C C . TRP A 1 206 ? 4.676 38.639 9.688 1.00 7.52 228 TRP A C 1
ATOM 1511 O O . TRP A 1 206 ? 4.851 37.485 9.230 1.00 9.48 228 TRP A O 1
ATOM 1522 N N . GLY A 1 207 ? 4.980 39.007 10.916 1.00 8.78 229 GLY A N 1
ATOM 1523 C CA . GLY A 1 207 ? 5.613 38.082 11.852 1.00 10.18 229 GLY A CA 1
ATOM 1524 C C . GLY A 1 207 ? 4.791 38.098 13.139 1.00 8.70 229 GLY A C 1
ATOM 1525 O O . GLY A 1 207 ? 4.430 39.198 13.643 1.00 10.33 229 GLY A O 1
ATOM 1526 N N . THR A 1 208 ? 4.558 36.925 13.758 1.00 9.72 230 THR A N 1
ATOM 1527 C CA . THR A 1 208 ? 3.706 36.893 14.945 1.00 9.28 230 THR A CA 1
ATOM 1528 C C . THR A 1 208 ? 4.140 35.714 15.822 1.00 9.12 230 THR A C 1
ATOM 1529 O O . THR A 1 208 ? 4.315 34.629 15.313 1.00 10.25 230 THR A O 1
ATOM 1533 N N . LEU A 1 209 ? 4.284 35.970 17.095 1.00 8.88 231 LEU A N 1
ATOM 1534 C CA . LEU A 1 209 ? 4.554 34.906 18.083 1.00 9.23 231 LEU A CA 1
ATOM 1535 C C . LEU A 1 209 ? 4.067 35.432 19.437 1.00 10.24 231 LEU A C 1
ATOM 1536 O O . LEU A 1 209 ? 4.846 36.032 20.209 1.00 10.12 231 LEU A O 1
ATOM 1541 N N . PRO A 1 210 ? 2.770 35.213 19.761 1.00 10.12 232 PRO A N 1
ATOM 1542 C CA . PRO A 1 210 ? 2.225 35.619 21.064 1.00 10.15 232 PRO A CA 1
ATOM 1543 C C . PRO A 1 210 ? 2.493 34.557 22.096 1.00 10.48 232 PRO A C 1
ATOM 1544 O O . PRO A 1 210 ? 2.018 33.451 21.925 1.00 12.03 232 PRO A O 1
ATOM 1548 N N . ILE A 1 211 ? 3.357 34.881 23.023 1.00 10.16 233 ILE A N 1
ATOM 1549 C CA . ILE A 1 211 ? 3.871 33.930 24.008 1.00 10.06 233 ILE A CA 1
ATOM 1550 C C . ILE A 1 211 ? 3.158 34.135 25.329 1.00 9.41 233 ILE A C 1
ATOM 1551 O O . ILE A 1 211 ? 3.105 35.241 25.854 1.00 11.62 233 ILE A O 1
ATOM 1556 N N . SER A 1 212 ? 2.702 33.048 25.947 1.00 10.99 234 SER A N 1
ATOM 1557 C CA . SER A 1 212 ? 2.056 33.149 27.266 1.00 11.15 234 SER A CA 1
ATOM 1558 C C . SER A 1 212 ? 2.374 31.861 28.055 1.00 11.69 234 SER A C 1
ATOM 1559 O O . SER A 1 212 ? 2.860 30.842 27.515 1.00 10.51 234 SER A O 1
ATOM 1562 N N . VAL A 1 213 ? 2.120 31.909 29.355 1.00 11.32 235 VAL A N 1
ATOM 1563 C CA . VAL A 1 213 ? 2.255 30.746 30.204 1.00 10.82 235 VAL A CA 1
ATOM 1564 C C . VAL A 1 213 ? 1.096 30.831 31.203 1.00 11.74 235 VAL A C 1
ATOM 1565 O O . VAL A 1 213 ? 0.802 31.881 31.797 1.00 13.52 235 VAL A O 1
ATOM 1569 N N . THR A 1 214 ? 0.510 29.671 31.454 1.00 12.06 236 THR A N 1
ATOM 1570 C CA . THR A 1 214 ? -0.463 29.519 32.516 1.00 12.76 236 THR A CA 1
ATOM 1571 C C . THR A 1 214 ? 0.264 28.855 33.698 1.00 11.06 236 THR A C 1
ATOM 1572 O O . THR A 1 214 ? 0.846 27.762 33.573 1.00 12.70 236 THR A O 1
ATOM 1576 N N . LEU A 1 215 ? 0.172 29.528 34.839 1.00 12.13 237 LEU A N 1
ATOM 1577 C CA . LEU A 1 215 ? 0.809 29.125 36.097 1.00 10.56 237 LEU A CA 1
ATOM 1578 C C . LEU A 1 215 ? 0.018 28.018 36.761 1.00 13.61 237 LEU A C 1
ATOM 1579 O O . LEU A 1 215 ? -1.153 27.802 36.454 1.00 14.18 237 LEU A O 1
ATOM 1584 N N . PRO A 1 216 ? 0.619 27.373 37.762 1.00 11.81 238 PRO A N 1
ATOM 1585 C CA . PRO A 1 216 ? -0.107 26.290 38.488 1.00 13.98 238 PRO A CA 1
ATOM 1586 C C . PRO A 1 216 ? -1.436 26.736 39.085 1.00 14.78 238 PRO A C 1
ATOM 1587 O O . PRO A 1 216 ? -2.387 25.915 39.114 1.00 18.28 238 PRO A O 1
ATOM 1591 N N . ASP A 1 217 ? -1.473 27.979 39.526 1.00 14.95 239 ASP A N 1
ATOM 1592 C CA . ASP A 1 217 ? -2.709 28.504 40.079 1.00 18.01 239 ASP A CA 1
ATOM 1593 C C . ASP A 1 217 ? -3.768 28.948 39.056 1.00 18.27 239 ASP A C 1
ATOM 1594 O O . ASP A 1 217 ? -4.853 29.420 39.447 1.00 22.80 239 ASP A O 1
ATOM 1599 N N . GLY A 1 218 ? -3.479 28.741 37.762 1.00 16.63 240 GLY A N 1
ATOM 1600 C CA . GLY A 1 218 ? -4.453 28.971 36.724 1.00 18.63 240 GLY A CA 1
ATOM 1601 C C . GLY A 1 218 ? -4.386 30.349 36.107 1.00 18.53 240 GLY A C 1
ATOM 1602 O O . GLY A 1 218 ? -5.108 30.623 35.135 1.00 27.72 240 GLY A O 1
ATOM 1603 N N . THR A 1 219 ? -3.560 31.255 36.654 1.00 18.44 241 THR A N 1
ATOM 1604 C CA . THR A 1 219 ? -3.444 32.560 36.062 1.00 23.09 241 THR A CA 1
ATOM 1605 C C . THR A 1 219 ? -2.489 32.505 34.866 1.00 20.50 241 THR A C 1
ATOM 1606 O O . THR A 1 219 ? -1.633 31.626 34.770 1.00 19.03 241 THR A O 1
ATOM 1610 N N . THR A 1 220 ? -2.709 33.447 33.950 1.00 20.73 242 THR A N 1
ATOM 1611 C CA . THR A 1 220 ? -1.973 33.496 32.688 1.00 18.75 242 THR A CA 1
ATOM 1612 C C . THR A 1 220 ? -1.142 34.772 32.698 1.00 17.50 242 THR A C 1
ATOM 1613 O O . THR A 1 220 ? -1.608 35.820 33.088 1.00 26.43 242 THR A O 1
ATOM 1617 N N . VAL A 1 221 ? 0.126 34.622 32.294 1.00 14.07 243 VAL A N 1
ATOM 1618 C CA . VAL A 1 221 ? 1.048 35.711 32.062 1.00 15.76 243 VAL A CA 1
ATOM 1619 C C . VAL A 1 221 ? 1.292 35.704 30.559 1.00 13.58 243 VAL A C 1
ATOM 1620 O O . VAL A 1 221 ? 1.688 34.701 29.953 1.00 13.95 243 VAL A O 1
ATOM 1624 N N . SER A 1 222 ? 1.018 36.850 29.932 1.00 14.99 244 SER A N 1
ATOM 1625 C CA . SER A 1 222 ? 1.153 36.974 28.489 1.00 16.56 244 SER A CA 1
ATOM 1626 C C . SER A 1 222 ? 2.084 38.130 28.149 1.00 13.63 244 SER A C 1
ATOM 1627 O O . SER A 1 222 ? 1.973 39.220 28.729 1.00 13.39 244 SER A O 1
ATOM 1630 N N . ASP A 1 223 ? 3.013 37.876 27.226 1.00 13.43 245 ASP A N 1
ATOM 1631 C CA . ASP A 1 223 ? 3.889 38.891 26.621 1.00 14.48 245 ASP A CA 1
ATOM 1632 C C . ASP A 1 223 ? 5.007 39.456 27.510 1.00 13.50 245 ASP A C 1
ATOM 1633 O O . ASP A 1 223 ? 6.189 39.341 27.187 1.00 16.90 245 ASP A O 1
ATOM 1638 N N . ASP A 1 224 ? 4.618 40.061 28.625 1.00 13.52 246 ASP A N 1
ATOM 1639 C CA . ASP A 1 224 ? 5.550 40.657 29.606 1.00 15.59 246 ASP A CA 1
ATOM 1640 C C . ASP A 1 224 ? 5.859 39.639 30.678 1.00 13.94 246 ASP A C 1
ATOM 1641 O O . ASP A 1 224 ? 5.053 39.349 31.546 1.00 14.74 246 ASP A O 1
ATOM 1646 N N . PHE A 1 225 ? 7.047 39.081 30.579 1.00 11.77 247 PHE A N 1
ATOM 1647 C CA . PHE A 1 225 ? 7.568 38.063 31.533 1.00 11.01 247 PHE A CA 1
ATOM 1648 C C . PHE A 1 225 ? 8.505 38.629 32.583 1.00 11.35 247 PHE A C 1
ATOM 1649 O O . PHE A 1 225 ? 9.210 37.904 33.223 1.00 12.96 247 PHE A O 1
ATOM 1657 N N . GLU A 1 226 ? 8.408 39.945 32.867 1.00 12.49 248 GLU A N 1
ATOM 1658 C CA . GLU A 1 226 ? 9.236 40.577 33.923 1.00 14.49 248 GLU A CA 1
ATOM 1659 C C . GLU A 1 226 ? 8.879 39.898 35.242 1.00 12.95 248 GLU A C 1
ATOM 1660 O O . GLU A 1 226 ? 7.698 39.656 35.521 1.00 14.40 248 GLU A O 1
ATOM 1666 N N . GLY A 1 227 ? 9.922 39.513 35.966 1.00 14.07 249 GLY A N 1
ATOM 1667 C CA . GLY A 1 227 ? 9.816 38.794 37.216 1.00 14.02 249 GLY A CA 1
ATOM 1668 C C . GLY A 1 227 ? 9.890 37.310 37.072 1.00 11.80 249 GLY A C 1
ATOM 1669 O O . GLY A 1 227 ? 9.978 36.595 38.098 1.00 15.01 249 GLY A O 1
ATOM 1670 N N . TYR A 1 228 ? 9.839 36.820 35.826 1.00 11.57 250 TYR A N 1
ATOM 1671 C CA . TYR A 1 228 ? 9.905 35.426 35.530 1.00 11.07 250 TYR A CA 1
ATOM 1672 C C . TYR A 1 228 ? 11.155 35.040 34.768 1.00 11.21 250 TYR A C 1
ATOM 1673 O O . TYR A 1 228 ? 11.568 33.923 34.859 1.00 13.58 250 TYR A O 1
ATOM 1682 N N . VAL A 1 229 ? 11.705 35.930 33.962 1.00 8.78 251 VAL A N 1
ATOM 1683 C CA . VAL A 1 229 ? 12.855 35.593 33.115 1.00 10.08 251 VAL A CA 1
ATOM 1684 C C . VAL A 1 229 ? 14.089 36.392 33.391 1.00 9.54 251 VAL A C 1
ATOM 1685 O O . VAL A 1 229 ? 14.006 37.601 33.611 1.00 10.83 251 VAL A O 1
ATOM 1689 N N . TYR A 1 230 ? 15.231 35.683 33.436 1.00 8.88 252 TYR A N 1
ATOM 1690 C CA . TYR A 1 230 ? 16.494 36.231 33.886 1.00 8.36 252 TYR A CA 1
ATOM 1691 C C . TYR A 1 230 ? 17.634 35.700 33.014 1.00 10.22 252 TYR A C 1
ATOM 1692 O O . TYR A 1 230 ? 17.541 34.670 32.368 1.00 10.66 252 TYR A O 1
ATOM 1701 N N . SER A 1 231 ? 18.739 36.433 33.020 1.00 10.71 253 SER A N 1
ATOM 1702 C CA . SER A 1 231 ? 19.964 35.983 32.360 1.00 9.83 253 SER A CA 1
ATOM 1703 C C . SER A 1 231 ? 21.108 35.929 33.373 1.00 10.81 253 SER A C 1
ATOM 1704 O O . SER A 1 231 ? 21.128 36.731 34.328 1.00 12.43 253 SER A O 1
ATOM 1707 N N . PHE A 1 232 ? 22.084 35.095 33.107 1.00 10.45 254 PHE A N 1
ATOM 1708 C CA . PHE A 1 232 ? 23.340 35.019 33.845 1.00 12.25 254 PHE A CA 1
ATOM 1709 C C . PHE A 1 232 ? 24.449 34.890 32.802 1.00 13.76 254 PHE A C 1
ATOM 1710 O O . PHE A 1 232 ? 24.391 34.011 31.926 1.00 14.50 254 PHE A O 1
ATOM 1718 N N . ASP A 1 233 ? 25.549 35.589 33.054 1.00 15.44 255 ASP A N 1
ATOM 1719 C CA . ASP A 1 233 ? 26.766 35.344 32.256 1.00 17.48 255 ASP A CA 1
ATOM 1720 C C . ASP A 1 233 ? 27.266 33.941 32.494 1.00 16.02 255 ASP A C 1
ATOM 1721 O O . ASP A 1 233 ? 27.098 33.393 33.630 1.00 16.25 255 ASP A O 1
ATOM 1726 N N . ASP A 1 234 ? 27.873 33.339 31.461 1.00 16.14 256 ASP A N 1
ATOM 1727 C CA . ASP A 1 234 ? 28.344 31.961 31.570 1.00 15.87 256 ASP A CA 1
ATOM 1728 C C . ASP A 1 234 ? 29.296 31.837 32.780 1.00 16.32 256 ASP A C 1
ATOM 1729 O O . ASP A 1 234 ? 30.152 32.707 32.982 1.00 18.16 256 ASP A O 1
ATOM 1734 N N . ASP A 1 235 ? 29.195 30.726 33.494 1.00 14.99 257 ASP A N 1
ATOM 1735 C CA . ASP A 1 235 ? 30.240 30.296 34.409 1.00 15.10 257 ASP A CA 1
ATOM 1736 C C . ASP A 1 235 ? 30.377 28.767 34.351 1.00 15.49 257 ASP A C 1
ATOM 1737 O O . ASP A 1 235 ? 29.780 28.025 35.106 1.00 17.25 257 ASP A O 1
ATOM 1742 N N . LEU A 1 236 ? 31.222 28.327 33.408 1.00 16.99 258 LEU A N 1
ATOM 1743 C CA . LEU A 1 236 ? 31.425 26.923 33.152 1.00 18.13 258 LEU A CA 1
ATOM 1744 C C . LEU A 1 236 ? 32.165 26.209 34.298 1.00 18.23 258 LEU A C 1
ATOM 1745 O O . LEU A 1 236 ? 32.256 25.015 34.287 1.00 26.49 258 LEU A O 1
ATOM 1750 N N . SER A 1 237 ? 32.686 26.986 35.237 1.00 18.20 259 SER A N 1
ATOM 1751 C CA . SER A 1 237 ? 33.405 26.480 36.361 1.00 19.05 259 SER A CA 1
ATOM 1752 C C . SER A 1 237 ? 32.581 26.215 37.607 1.00 18.60 259 SER A C 1
ATOM 1753 O O . SER A 1 237 ? 33.097 25.638 38.536 1.00 21.32 259 SER A O 1
ATOM 1756 N N . GLN A 1 238 ? 31.315 26.640 37.618 1.00 16.66 260 GLN A N 1
ATOM 1757 C CA . GLN A 1 238 ? 30.474 26.452 38.775 1.00 15.46 260 GLN A CA 1
ATOM 1758 C C . GLN A 1 238 ? 29.994 25.019 38.857 1.00 15.18 260 GLN A C 1
ATOM 1759 O O . GLN A 1 238 ? 29.055 24.644 38.208 1.00 17.05 260 GLN A O 1
ATOM 1765 N N . SER A 1 239 ? 30.721 24.197 39.592 1.00 15.02 261 SER A N 1
ATOM 1766 C CA . SER A 1 239 ? 30.518 22.728 39.580 1.00 14.06 261 SER A CA 1
ATOM 1767 C C . SER A 1 239 ? 29.098 22.286 39.970 1.00 14.49 261 SER A C 1
ATOM 1768 O O . SER A 1 239 ? 28.568 21.312 39.414 1.00 14.63 261 SER A O 1
ATOM 1771 N N . ASN A 1 240 ? 28.492 22.954 40.941 1.00 12.51 262 ASN A N 1
ATOM 1772 C CA . ASN A 1 240 ? 27.163 22.517 41.448 1.00 13.62 262 ASN A CA 1
ATOM 1773 C C . ASN A 1 240 ? 25.948 23.127 40.737 1.00 13.40 262 ASN A C 1
ATOM 1774 O O . ASN A 1 240 ? 24.853 22.997 41.216 1.00 14.16 262 ASN A O 1
ATOM 1779 N N . CYS A 1 241 ? 26.172 23.783 39.614 1.00 12.81 263 CYS A N 1
ATOM 1780 C CA . CYS A 1 241 ? 25.135 24.598 38.999 1.00 12.39 263 CYS A CA 1
ATOM 1781 C C . CYS A 1 241 ? 23.952 23.750 38.502 1.00 11.49 263 CYS A C 1
ATOM 1782 O O . CYS A 1 241 ? 22.829 24.249 38.457 1.00 16.38 263 CYS A O 1
ATOM 1785 N N . THR A 1 242 ? 24.176 22.543 37.978 1.00 12.12 264 THR A N 1
ATOM 1786 C CA . THR A 1 242 ? 23.132 21.754 37.368 1.00 11.32 264 THR A CA 1
ATOM 1787 C C . THR A 1 242 ? 22.421 20.936 38.435 1.00 12.56 264 THR A C 1
ATOM 1788 O O . THR A 1 242 ? 23.031 20.316 39.296 1.00 14.26 264 THR A O 1
ATOM 1792 N N . VAL A 1 243 ? 21.104 20.964 38.344 1.00 10.42 265 VAL A N 1
ATOM 1793 C CA . VAL A 1 243 ? 20.197 20.220 39.206 1.00 10.13 265 VAL A CA 1
ATOM 1794 C C . VAL A 1 243 ? 19.328 19.266 38.330 1.00 9.98 265 VAL A C 1
ATOM 1795 O O . VAL A 1 243 ? 18.275 19.704 37.810 1.00 10.72 265 VAL A O 1
ATOM 1799 N N . PRO A 1 244 ? 19.815 18.061 38.057 1.00 11.32 266 PRO A N 1
ATOM 1800 C CA . PRO A 1 244 ? 19.093 17.233 37.142 1.00 11.70 266 PRO A CA 1
ATOM 1801 C C . PRO A 1 244 ? 17.659 16.894 37.545 1.00 12.09 266 PRO A C 1
ATOM 1802 O O . PRO A 1 244 ? 16.753 16.747 36.658 1.00 14.04 266 PRO A O 1
ATOM 1806 N N . ASP A 1 245 ? 17.410 16.810 38.866 1.00 12.42 267 ASP A N 1
ATOM 1807 C CA . ASP A 1 245 ? 16.050 16.509 39.362 1.00 12.60 267 ASP A CA 1
ATOM 1808 C C . ASP A 1 245 ? 15.796 17.376 40.590 1.00 12.85 267 ASP A C 1
ATOM 1809 O O . ASP A 1 245 ? 16.136 17.018 41.720 1.00 11.91 267 ASP A O 1
ATOM 1814 N N . PRO A 1 246 ? 15.150 18.525 40.386 1.00 10.00 268 PRO A N 1
ATOM 1815 C CA . PRO A 1 246 ? 14.890 19.423 41.515 1.00 11.16 268 PRO A CA 1
ATOM 1816 C C . PRO A 1 246 ? 14.052 18.782 42.609 1.00 12.54 268 PRO A C 1
ATOM 1817 O O . PRO A 1 246 ? 14.174 19.188 43.789 1.00 18.82 268 PRO A O 1
ATOM 1821 N N . SER A 1 247 ? 13.257 17.781 42.273 1.00 11.65 269 SER A N 1
ATOM 1822 C CA . SER A 1 247 ? 12.426 17.155 43.300 1.00 12.32 269 SER A CA 1
ATOM 1823 C C . SER A 1 247 ? 13.280 16.261 44.196 1.00 16.46 269 SER A C 1
ATOM 1824 O O . SER A 1 247 ? 12.798 15.782 45.198 1.00 17.83 269 SER A O 1
ATOM 1827 N N . ASN A 1 248 ? 14.555 16.034 43.863 1.00 15.14 270 ASN A N 1
ATOM 1828 C CA . ASN A 1 248 ? 15.506 15.340 44.749 1.00 18.04 270 ASN A CA 1
ATOM 1829 C C . ASN A 1 248 ? 16.787 16.145 44.972 1.00 17.93 270 ASN A C 1
ATOM 1830 O O . ASN A 1 248 ? 17.857 15.574 45.294 1.00 19.72 270 ASN A O 1
ATOM 1835 N N . TYR A 1 249 ? 16.713 17.472 44.983 1.00 17.23 271 TYR A N 1
ATOM 1836 C CA . TYR A 1 249 ? 17.939 18.304 45.311 1.00 16.72 271 TYR A CA 1
ATOM 1837 C C . TYR A 1 249 ? 18.260 18.156 46.811 1.00 21.22 271 TYR A C 1
ATOM 1838 O O . TYR A 1 249 ? 17.391 18.277 47.650 1.00 15.18 271 TYR A O 1
ATOM 1847 N N . LEU A 1 250 ? 19.531 17.960 47.183 1.00 17.20 272 LEU A N 1
ATOM 1848 C CA . LEU A 1 250 ? 19.855 17.635 48.535 1.00 17.77 272 LEU A CA 1
ATOM 1849 C C . LEU A 1 250 ? 20.215 18.815 49.473 1.00 17.44 272 LEU A C 1
ATOM 1850 O O . LEU A 1 250 ? 20.503 18.561 50.675 1.00 17.54 272 LEU A O 1
ATOM 1855 N N . GLU A 1 251 ? 20.291 20.064 48.968 1.00 17.94 273 GLU A N 1
ATOM 1856 C CA . GLU A 1 251 ? 20.710 21.115 49.885 1.00 19.50 273 GLU A CA 1
ATOM 1857 C C . GLU A 1 251 ? 19.477 21.992 50.051 1.00 19.83 273 GLU A C 1
ATOM 1858 O O . GLU A 1 251 ? 18.365 21.610 49.578 1.00 22.00 273 GLU A O 1
ATOM 1864 N N . VAL A 1 252 ? 19.658 23.149 50.699 1.00 22.64 274 VAL A N 1
ATOM 1865 C CA . VAL A 1 252 ? 18.572 24.049 51.097 1.00 26.34 274 VAL A CA 1
ATOM 1866 C C . VAL A 1 252 ? 18.547 25.203 50.079 1.00 25.74 274 VAL A C 1
ATOM 1867 O O . VAL A 1 252 ? 19.586 25.849 49.841 1.00 27.83 274 VAL A O 1
ATOM 1871 N N . LEU A 1 253 ? 17.383 25.426 49.477 1.00 31.10 275 LEU A N 1
ATOM 1872 C CA . LEU A 1 253 ? 17.174 26.534 48.581 1.00 33.11 275 LEU A CA 1
ATOM 1873 C C . LEU A 1 253 ? 16.562 27.760 49.303 1.00 46.48 275 LEU A C 1
ATOM 1874 O O . LEU A 1 253 ? 15.373 27.750 49.655 1.00 62.83 275 LEU A O 1
#

Sequence (248 aa):
ATEACLPAGQRKSGMNINFYQYSLKDSSTYSNAAYMAYGYASKTKLGSVGGQTDISIDYNIPCVSSSGTFPCPQEDSYGNWGCKGMGACSNSQGIAYWSTDLFGFYTTPTNVTLEMTGYFLPPQTGSYTFKFATVDDSAILSVGGATAFNCCAQQQPPITSTNFTIDGIKPSLPPNIEGTVYMYAGYYYPMKVVYSNAVSWGTLPISVTLPDGTTVSDDFEGYVYSFDDDLSQSNCTVPDPSNYLEVL

Organism: Saccharomyces cerevisiae (strain ATCC 204508 / S288c) (NCBI:txid559292)

GO terms:
  GO:0009277 fungal-type cell wall (C, IDA)
  GO:0005537 D-mannose binding (F, IMP)
  GO:0071944 cell periphery (C, HDA)
  GO:0000128 flocculation (P, IMP)

Secondary structure (DSSP, 8-state):
---EE---S-EEESEEEEEE---TT--SGGGSHHHHHTGGGGSPEEEEEEEE-B--EEE--EEEETTEEEEPPGGGEETTTEETTTEE--S-TTS---BSTTTT--B-TTSEEEEEEEEE--SSSEEEEEEES--BSEEEEEESTTTT--TT-TTSPPP-----SEEE----PPS-EEEEEEE-TTPBEEEEEEEEE-SS-EEE-EEEE-TTS-EEESB-TTTEEEE---TT-TT-EES-GGG--S--

Solvent-accessible surface area: 10868 Å² total; per-residue (Å²): 107,38,37,0,0,28,16,86,52,139,99,100,58,0,0,42,0,23,0,14,64,5,54,54,124,35,69,73,32,4,43,79,42,44,14,0,0,79,16,0,33,95,82,93,115,73,20,54,36,44,49,42,26,90,0,35,5,94,7,35,0,30,0,52,18,136,97,27,79,97,86,0,43,72,147,44,35,97,57,169,26,2,0,122,91,54,36,83,15,98,21,56,64,19,88,22,27,150,30,74,74,2,27,55,39,145,10,16,1,0,21,0,0,0,10,0,5,0,0,0,31,1,79,58,70,7,52,0,33,0,46,0,30,53,24,34,25,0,0,0,0,1,5,0,0,66,24,0,10,73,14,6,11,12,121,81,104,30,35,91,27,68,110,30,29,1,79,0,19,67,103,120,66,92,95,80,28,100,11,82,9,116,0,57,39,26,19,28,0,0,0,3,0,0,1,0,0,2,45,16,16,0,20,0,37,2,10,0,47,13,49,86,52,73,78,23,58,61,71,0,115,41,42,0,20,16,10,85,41,60,122,94,34,120,107,3,62,5,86,57,8,68,99,69,151,129,148,113

Foldseek 3Di:
DFKFWDDPFDKAAWWKKWKFFFAAPPPPQLLDLQCQQAVRVVGHTPDMDTRHQQQWDWAFDWFQAPVGIDGARPVQFDDVTDGPPGPHGPDDQRDWDWDCRHVRDTDTQQWIKMKIKWWFAAQAFFKKKKKWQAWAPFKFKAKHCVAQHHFLPRPDRGDRHSPTQFGCGPVVDDGITIGMDGDDHPTIIMMMMMHGHRTGIGTTWIWMQHRVGDIDTRRRGVTTIHDHHDPPPVRTMDRDVVPDPDDD

CATH classification: 2.60.120.1560 (+1 more: 6.20.60.20)

InterPro domains:
  IPR001389 Flocculin [PF00624] (276-315)
  IPR001389 Flocculin [PF00624] (322-360)
  IPR001389 Flocculin [PF00624] (367-405)
  IPR001389 Flocculin [PF00624] (413-450)
  IPR001389 Flocculin [PF00624] (458-495)
  IPR001389 Flocculin [PF00624] (503-540)
  IPR001389 Flocculin [PF00624] (548-585)
  IPR001389 Flocculin [PF00624] (592-630)
  IPR001389 Flocculin [PF00624] (637-675)
  IPR001389 Flocculin [PF00624] (683-720)
  IPR001389 Flocculin [PF00624] (728-765)
  IPR001389 Flocculin [PF00624] (772-810)
  IPR001389 Flocculin [PF00624] (817-855)
  IPR001389 Flocculin [PF00624] (862-900)
  IPR001389 Flocculin [PF00624] (907-945)
  IPR001389 Flocculin [PF00624] (952-990)
  IPR001389 Flocculin [PF00624] (997-1035)
  IPR001389 Flocculin [PF00624] (1042-1080)
  IPR011658 PA14 domain [PF07691] (112-248)
  IPR011658 PA14 domain [SM00758] (100-248)

Nearest PDB structures (foldseek):
  4lhl-assembly1_A  TM=1.004E+00  e=2.136E-51  Saccharomyces cerevisiae S288C
  2xjp-assembly1_A  TM=1.001E+00  e=2.236E-46  Saccharomyces cerevisiae S288C
  4lhn-assembly1_A  TM=9.885E-01  e=1.115E-46  Saccharomyces cerevisiae S288C
  4afb-assembly1_A-2  TM=8.154E-01  e=2.256E-16  Nakaseomyces glabratus
  6y9j-assembly1_A-2  TM=8.121E-01  e=3.652E-16  Nakaseomyces glabratus